Protein AF-A0A498N611-F1 (afdb_monomer_lite)

Sequence (348 aa):
MSFATAATLDCQRLQAKFAKEVLKFATGCMNVRTNGTIHFGVMDSRGDTGYVHGEIIGIPVKEKDVYCDALDYIERSFSSSDSELVRLCIGDPQFVQVVCSNSNEELYIVEVDIKPTFSIVKNKVFSVRLPNFNENANKVQFEKKTAYRRVGSNTEPVVDLSEFHQHISFRDAQREEAEKKYHFTAPELCQNLGKKLIMLITGGKKIMDKEKWHILVTNRFQKKDLLSIDFLLNMNIFCVFDFDPDSNVSGLCHEYNKHHAVNRHFMQNYKIPSGMSIREFESRLRLFDQISWIFCNGRNDFKGNEPPCDEKTWVKTKRTLLKDCVIDLQRYFTQRNLSSDFPPYLTC

Organism: Labeo rohita (NCBI:txid84645)

Foldseek 3Di:
DALQVQLPDDLQSNLLVLQQVQVLVLLQCLLFHQKDKDKHQFDDPPDPPPDHGRDRRFHADPDLVSNVVSLVCLCVWFDVVCSVLSVVQKDRWDWAWDDDPPDPGTGTMTMIMGRNALVSRALDRTWTFRWDQDPVVRDIDTHPTFGWHDDPPDIGTDPDVPVSSVCRVVSSVVSVVVVVVCCVVDPPPPPCVVVVVVCVQCVNDPDGDQVDEDEAEEEFDDPVVLVVCVVVLVHNYQEYAYAYQCCCPRGNVVSSCVRFPEQEEELVLLDDDPPDDPVNSCVVSVGPVHYYYYHQQHHPPDPDDRHGDDPVVSVVPRVVSVVSSVVSVVVSVVVVCVVDPDDDDDDD

pLDDT: mean 85.54, std 14.43, range [27.77, 98.5]

Radius of gyration: 27.53 Å; chains: 1; bounding box: 65×45×80 Å

Secondary structure (DSSP, 8-state):
--HHHHTTS-HHHHHHHHHHHHHHHHHHHHHH-S-EEEEESEE-S-STT-PPTTEE--EE-S-SHHHHHGGGGHHHHS-HHHHHHHHHHBPPPEEEEE--TT----EEEEEEEE---HHHHTT---EE--EEEETTTTEEEEPPPEEEEEETTEEEE-S-HHHHHHTHHHHHHHHHHHHHHHHHHS----S-HHHHHHHHHHTTSSS--TT--EEEEE-PPPHHHHTT-HHHHTS-EEEEEE--TTHHHHSHHHHHTTTS-EEEEEGGGGPPPTT--HHHHHHHHTTTTSEEEEETT--SS--SS-----HHHHHHHTHHHHHHHHHHHHHHHHHHHHHTT-------

Structure (mmCIF, N/CA/C/O backbone):
data_AF-A0A498N611-F1
#
_entry.id   AF-A0A498N611-F1
#
loop_
_atom_site.group_PDB
_atom_site.id
_atom_site.type_symbol
_atom_site.label_atom_id
_atom_site.label_alt_id
_atom_site.label_comp_id
_atom_site.label_asym_id
_atom_site.label_entity_id
_atom_site.label_seq_id
_atom_site.pdbx_PDB_ins_code
_atom_site.Cartn_x
_atom_site.Cartn_y
_atom_site.Cartn_z
_atom_site.occupancy
_atom_site.B_iso_or_equiv
_atom_site.auth_seq_id
_atom_site.auth_comp_id
_atom_site.auth_asym_id
_atom_site.auth_atom_id
_atom_site.pdbx_PDB_model_num
ATOM 1 N N . MET A 1 1 ? -1.522 10.929 27.111 1.00 47.44 1 MET A N 1
ATOM 2 C CA . MET A 1 1 ? -0.516 9.848 27.137 1.00 47.44 1 MET A CA 1
ATOM 3 C C . MET A 1 1 ? -0.242 9.393 25.707 1.00 47.44 1 MET A C 1
ATOM 5 O O . MET A 1 1 ? -1.207 9.138 24.983 1.00 47.44 1 MET A O 1
ATOM 9 N N . SER A 1 2 ? 1.026 9.380 25.283 1.00 61.28 2 SER A N 1
ATOM 10 C CA . SER A 1 2 ? 1.440 8.890 23.959 1.00 61.28 2 SER A CA 1
ATOM 11 C C . SER A 1 2 ? 1.344 7.360 23.903 1.00 61.28 2 SER A C 1
ATOM 13 O O . SER A 1 2 ? 1.292 6.698 24.940 1.00 61.28 2 SER A O 1
ATOM 15 N N . PHE A 1 3 ? 1.292 6.787 22.699 1.00 61.75 3 PHE A N 1
ATOM 16 C CA . PHE A 1 3 ? 1.222 5.331 22.549 1.00 61.75 3 PHE A CA 1
ATOM 17 C C . PHE A 1 3 ? 2.495 4.630 23.042 1.00 61.75 3 PHE A C 1
ATOM 19 O O . PHE A 1 3 ? 2.400 3.599 23.692 1.00 61.75 3 PHE A O 1
ATOM 26 N N . ALA A 1 4 ? 3.666 5.235 22.817 1.00 60.06 4 ALA A N 1
ATOM 27 C CA . ALA A 1 4 ? 4.947 4.713 23.293 1.00 60.06 4 ALA A CA 1
ATOM 28 C C . ALA A 1 4 ? 4.986 4.559 24.824 1.00 60.06 4 ALA A C 1
ATOM 30 O O . ALA A 1 4 ? 5.504 3.570 25.327 1.00 60.06 4 ALA A O 1
ATOM 31 N N . THR A 1 5 ? 4.372 5.487 25.570 1.00 63.16 5 THR A N 1
ATOM 32 C CA . THR A 1 5 ? 4.221 5.347 27.026 1.00 63.16 5 THR A CA 1
ATOM 33 C C . THR A 1 5 ? 3.200 4.274 27.392 1.00 63.16 5 THR A C 1
ATOM 35 O O . THR A 1 5 ? 3.401 3.568 28.364 1.00 63.16 5 THR A O 1
ATOM 38 N N . ALA A 1 6 ? 2.110 4.119 26.635 1.00 59.81 6 ALA A N 1
ATOM 39 C CA . ALA A 1 6 ? 1.112 3.085 26.919 1.00 59.81 6 ALA A CA 1
ATOM 40 C C . ALA A 1 6 ? 1.626 1.661 26.637 1.00 59.81 6 ALA A C 1
ATOM 42 O O . ALA A 1 6 ? 1.256 0.733 27.346 1.00 59.81 6 ALA A O 1
ATOM 43 N N . ALA A 1 7 ? 2.507 1.499 25.646 1.00 60.44 7 ALA A N 1
ATOM 44 C CA . ALA A 1 7 ? 3.139 0.226 25.291 1.00 60.44 7 ALA A CA 1
ATOM 45 C C . ALA A 1 7 ? 4.043 -0.346 26.399 1.00 60.44 7 ALA A C 1
ATOM 47 O O . ALA A 1 7 ? 4.366 -1.530 26.378 1.00 60.44 7 ALA A O 1
ATOM 48 N N . THR A 1 8 ? 4.436 0.469 27.383 1.00 64.38 8 THR A N 1
ATOM 49 C CA . THR A 1 8 ? 5.236 0.030 28.536 1.00 64.38 8 THR A CA 1
ATOM 50 C C . THR A 1 8 ? 4.410 -0.191 29.809 1.00 64.38 8 THR A C 1
ATOM 52 O O . THR A 1 8 ? 4.971 -0.611 30.823 1.00 64.38 8 THR A O 1
ATOM 55 N N . LEU A 1 9 ? 3.096 0.063 29.769 1.00 66.94 9 LEU A N 1
ATOM 56 C CA . LEU A 1 9 ? 2.172 -0.115 30.896 1.00 66.94 9 LEU A CA 1
ATOM 57 C C . LEU A 1 9 ? 1.591 -1.539 30.958 1.00 66.94 9 LEU A C 1
ATOM 59 O O . LEU A 1 9 ? 1.982 -2.431 30.207 1.00 66.94 9 LEU A O 1
ATOM 63 N N . ASP A 1 10 ? 0.663 -1.754 31.894 1.00 79.25 10 ASP A N 1
ATOM 64 C CA . ASP A 1 10 ? -0.099 -2.994 32.018 1.00 79.25 10 ASP A CA 1
ATOM 65 C C . ASP A 1 10 ? -0.984 -3.269 30.787 1.00 79.25 10 ASP A C 1
ATOM 67 O O . ASP A 1 10 ? -1.404 -2.361 30.061 1.00 79.25 10 ASP A O 1
ATOM 71 N N . CYS A 1 11 ? -1.288 -4.553 30.584 1.00 83.38 11 CYS A N 1
ATOM 72 C CA . CYS A 1 11 ? -2.026 -5.061 29.429 1.00 83.38 11 CYS A CA 1
ATOM 73 C C . CYS A 1 11 ? -3.375 -4.345 29.223 1.00 83.38 11 CYS A C 1
ATOM 75 O O . CYS A 1 11 ? -3.710 -3.965 28.102 1.00 83.38 11 CYS A O 1
ATOM 77 N N . GLN A 1 12 ? -4.120 -4.059 30.296 1.00 86.06 12 GLN A N 1
ATOM 78 C CA . GLN A 1 12 ? -5.455 -3.470 30.186 1.00 86.06 12 GLN A CA 1
ATOM 79 C C . GLN A 1 12 ? -5.411 -2.018 29.686 1.00 86.06 12 GLN A C 1
ATOM 81 O O . GLN A 1 12 ? -6.243 -1.616 28.862 1.00 86.06 12 GLN A O 1
ATOM 86 N N . ARG A 1 13 ? -4.432 -1.227 30.146 1.00 88.50 13 ARG A N 1
ATOM 87 C CA . ARG A 1 13 ? -4.206 0.139 29.646 1.00 88.50 13 ARG A CA 1
ATOM 88 C C . ARG A 1 13 ? -3.762 0.146 28.187 1.00 88.50 13 ARG A C 1
ATOM 90 O O . ARG A 1 13 ? -4.272 0.959 27.410 1.00 88.50 13 ARG A O 1
ATOM 97 N N . LEU A 1 14 ? -2.856 -0.759 27.812 1.00 90.12 14 LEU A N 1
ATOM 98 C CA . LEU A 1 14 ? -2.392 -0.901 26.431 1.00 90.12 14 LEU A CA 1
ATOM 99 C C . LEU A 1 14 ? -3.553 -1.247 25.494 1.00 90.12 14 LEU A C 1
ATOM 101 O O . LEU A 1 14 ? -3.772 -0.531 24.516 1.00 90.12 14 LEU A O 1
ATOM 105 N N . GLN A 1 15 ? -4.351 -2.263 25.833 1.00 93.00 15 GLN A N 1
ATOM 106 C CA . GLN A 1 15 ? -5.514 -2.670 25.042 1.00 93.00 15 GLN A CA 1
ATOM 107 C C . GLN A 1 15 ? -6.514 -1.527 24.874 1.00 93.00 15 GLN A C 1
ATOM 109 O O . GLN A 1 15 ? -6.903 -1.202 23.753 1.00 93.00 15 GLN A O 1
ATOM 114 N N . ALA A 1 16 ? -6.898 -0.864 25.971 1.00 93.81 16 ALA A N 1
ATOM 115 C CA . ALA A 1 16 ? -7.852 0.240 25.916 1.00 93.81 16 ALA A CA 1
ATOM 116 C C . ALA A 1 16 ? -7.333 1.405 25.060 1.00 93.81 16 ALA A C 1
ATOM 118 O O . ALA A 1 16 ? -8.089 1.988 24.282 1.00 93.81 16 ALA A O 1
ATOM 119 N N . LYS A 1 17 ? -6.040 1.741 25.171 1.00 93.62 17 LYS A N 1
ATOM 120 C CA . LYS A 1 17 ? -5.424 2.816 24.388 1.00 93.62 17 LYS A CA 1
ATOM 121 C C . LYS A 1 17 ? -5.314 2.453 22.908 1.00 93.62 17 LYS A C 1
ATOM 123 O O . LYS A 1 17 ? -5.647 3.289 22.071 1.00 93.62 17 LYS A O 1
ATOM 128 N N . PHE A 1 18 ? -4.874 1.240 22.587 1.00 95.50 18 PHE A N 1
ATOM 129 C CA . PHE A 1 18 ? -4.778 0.758 21.211 1.00 95.50 18 PHE A CA 1
ATOM 130 C C . PHE A 1 18 ? -6.153 0.733 20.545 1.00 95.50 18 PHE A C 1
ATOM 132 O O . PHE A 1 18 ? -6.349 1.393 19.523 1.00 95.50 18 PHE A O 1
ATOM 139 N N . ALA A 1 19 ? -7.133 0.097 21.191 1.00 97.12 19 ALA A N 1
ATOM 140 C CA . ALA A 1 19 ? -8.509 0.050 20.717 1.00 97.12 19 ALA A CA 1
ATOM 141 C C . ALA A 1 19 ? -9.080 1.458 20.504 1.00 97.12 19 ALA A C 1
ATOM 143 O O . ALA A 1 19 ? -9.659 1.744 19.462 1.00 97.12 19 ALA A O 1
ATOM 144 N N . LYS A 1 20 ? -8.872 2.389 21.441 1.00 97.44 20 LYS A N 1
ATOM 145 C CA . LYS A 1 20 ? -9.337 3.777 21.293 1.00 97.44 20 LYS A CA 1
ATOM 146 C C . LYS A 1 20 ? -8.842 4.438 20.009 1.00 97.44 20 LYS A C 1
ATOM 148 O O . LYS A 1 20 ? -9.640 5.042 19.293 1.00 97.44 20 LYS A O 1
ATOM 153 N N . GLU A 1 21 ? -7.545 4.348 19.726 1.00 97.19 21 GLU A N 1
ATOM 154 C CA . GLU A 1 21 ? -6.959 4.990 18.546 1.00 97.19 21 GLU A CA 1
ATOM 155 C C . GLU A 1 21 ? -7.389 4.286 17.251 1.00 97.19 21 GLU A C 1
ATOM 157 O O . GLU A 1 21 ? -7.828 4.960 16.313 1.00 97.19 21 GLU A O 1
ATOM 162 N N . VAL A 1 22 ? -7.359 2.946 17.223 1.00 98.19 22 VAL A N 1
ATOM 163 C CA . VAL A 1 22 ? -7.792 2.150 16.063 1.00 98.19 22 VAL A CA 1
ATOM 164 C C . VAL A 1 22 ? -9.263 2.402 15.757 1.00 98.19 22 VAL A C 1
ATOM 166 O O . VAL A 1 22 ? -9.594 2.770 14.635 1.00 98.19 22 VAL A O 1
ATOM 169 N N . LEU A 1 23 ? -10.159 2.282 16.740 1.00 98.50 23 LEU A N 1
ATOM 170 C CA . LEU A 1 23 ? -11.601 2.403 16.513 1.00 98.50 23 LEU A CA 1
ATOM 171 C C . LEU A 1 23 ? -12.012 3.827 16.129 1.00 98.50 23 LEU A C 1
ATOM 173 O O . LEU A 1 23 ? -12.892 4.010 15.282 1.00 98.50 23 LEU A O 1
ATOM 177 N N . LYS A 1 24 ? -11.355 4.851 16.688 1.00 98.38 24 LYS A N 1
ATOM 178 C CA . LYS A 1 24 ? -11.560 6.243 16.266 1.00 98.38 24 LYS A CA 1
ATOM 179 C C . LYS A 1 24 ? -11.138 6.433 14.811 1.00 98.38 24 LYS A C 1
ATOM 181 O O . LYS A 1 24 ? -11.914 6.965 14.014 1.00 98.38 24 LYS A O 1
ATOM 186 N N . PHE A 1 25 ? -9.931 5.990 14.455 1.00 98.31 25 PHE A N 1
ATOM 187 C CA . PHE A 1 25 ? -9.406 6.083 13.094 1.00 98.31 25 PHE A CA 1
ATOM 188 C C . PHE A 1 25 ? -10.261 5.301 12.089 1.00 98.31 25 PHE A C 1
ATOM 190 O O . PHE A 1 25 ? -10.637 5.854 11.051 1.00 98.31 25 PHE A O 1
ATOM 197 N N . ALA A 1 26 ? -10.634 4.069 12.435 1.00 98.25 26 ALA A N 1
ATOM 198 C CA . ALA A 1 26 ? -11.489 3.197 11.646 1.00 98.25 26 ALA A CA 1
ATOM 199 C C . ALA A 1 26 ? -12.843 3.848 11.375 1.00 98.25 26 ALA A C 1
ATOM 201 O O . ALA A 1 26 ? -13.254 3.938 10.222 1.00 98.25 26 ALA A O 1
ATOM 202 N N . THR A 1 27 ? -13.502 4.384 12.409 1.00 98.31 27 THR A N 1
ATOM 203 C CA . THR A 1 27 ? -14.795 5.079 12.270 1.00 98.31 27 THR A CA 1
ATOM 204 C C . THR A 1 27 ? -14.688 6.256 11.306 1.00 98.31 27 THR A C 1
ATOM 206 O O . THR A 1 27 ? -15.523 6.414 10.418 1.00 98.31 27 THR A O 1
ATOM 209 N N . GLY A 1 28 ? -13.619 7.049 11.427 1.00 97.69 28 GLY A N 1
ATOM 210 C CA . GLY A 1 28 ? -13.335 8.126 10.486 1.00 97.69 28 GLY A CA 1
ATOM 211 C C . GLY A 1 28 ? -13.174 7.629 9.049 1.00 97.69 28 GLY A C 1
ATOM 212 O O . GLY A 1 28 ? -13.712 8.245 8.133 1.00 97.69 28 GLY A O 1
ATOM 213 N N . CYS A 1 29 ? -12.444 6.532 8.836 1.00 97.62 29 CYS A N 1
ATOM 214 C CA . CYS A 1 29 ? -12.218 5.972 7.504 1.00 97.62 29 CYS A CA 1
ATOM 215 C C . CYS A 1 29 ? -13.491 5.355 6.910 1.00 97.62 29 CYS A C 1
ATOM 217 O O . CYS A 1 29 ? -13.843 5.692 5.784 1.00 97.62 29 CYS A O 1
ATOM 219 N N . MET A 1 30 ? -14.230 4.540 7.667 1.00 97.56 30 MET A N 1
ATOM 220 C CA . MET A 1 30 ? -15.494 3.933 7.227 1.00 97.56 30 MET A CA 1
ATOM 221 C C . MET A 1 30 ? -16.523 4.981 6.795 1.00 97.56 30 MET A C 1
ATOM 223 O O . MET A 1 30 ? -17.247 4.779 5.822 1.00 97.56 30 MET A O 1
ATOM 227 N N . ASN A 1 31 ? -16.544 6.143 7.448 1.00 97.25 31 ASN A N 1
ATOM 228 C CA . ASN A 1 31 ? -17.512 7.189 7.136 1.00 97.25 31 ASN A CA 1
ATOM 229 C C . ASN A 1 31 ? -17.174 8.034 5.893 1.00 97.25 31 ASN A C 1
ATOM 231 O O . ASN A 1 31 ? -18.099 8.598 5.308 1.00 97.25 31 ASN A O 1
ATOM 235 N N . VAL A 1 32 ? -15.899 8.160 5.480 1.00 94.25 32 VAL A N 1
ATOM 236 C CA . VAL A 1 32 ? -15.527 9.064 4.359 1.00 94.25 32 VAL A CA 1
ATOM 237 C C . VAL A 1 32 ? -14.408 8.597 3.417 1.00 94.25 32 VAL A C 1
ATOM 239 O O . VAL A 1 32 ? -14.219 9.221 2.379 1.00 94.25 32 VAL A O 1
ATOM 242 N N . ARG A 1 33 ? -13.627 7.562 3.745 1.00 92.25 33 ARG A N 1
ATOM 243 C CA . ARG A 1 33 ? -12.489 7.097 2.928 1.00 92.25 33 ARG A CA 1
ATOM 244 C C . ARG A 1 33 ? -12.751 5.745 2.268 1.00 92.25 33 ARG A C 1
ATOM 246 O O . ARG A 1 33 ? -13.635 5.004 2.686 1.00 92.25 33 ARG A O 1
ATOM 253 N N . THR A 1 34 ? -11.951 5.423 1.256 1.00 89.19 34 THR A N 1
ATOM 254 C CA . THR A 1 34 ? -11.905 4.112 0.580 1.00 89.19 34 THR A CA 1
ATOM 255 C C . THR A 1 34 ? -10.911 3.150 1.232 1.00 89.19 34 THR A C 1
ATOM 257 O O . THR A 1 34 ? -11.068 1.942 1.128 1.00 89.19 34 THR A O 1
ATOM 260 N N . ASN A 1 35 ? -9.897 3.676 1.926 1.00 92.62 35 ASN A N 1
ATOM 261 C CA . ASN A 1 35 ? -8.943 2.927 2.740 1.00 92.62 35 ASN A CA 1
ATOM 262 C C . ASN A 1 35 ? -8.260 3.841 3.776 1.00 92.62 35 ASN A C 1
ATOM 264 O O . ASN A 1 35 ? -8.417 5.071 3.769 1.00 92.62 35 ASN A O 1
ATOM 268 N 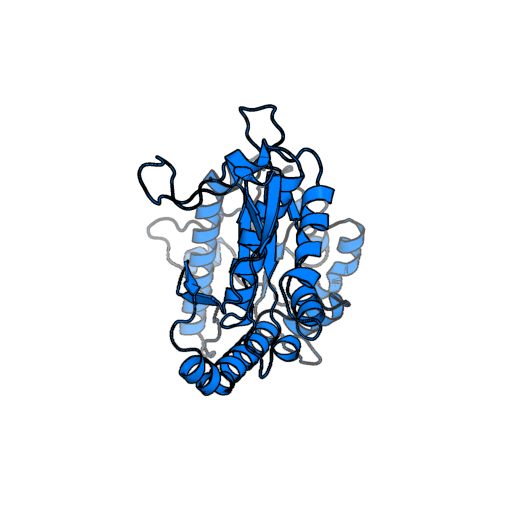N . GLY A 1 36 ? -7.485 3.237 4.668 1.00 94.62 36 GLY A N 1
ATOM 269 C CA . GLY A 1 36 ? -6.519 3.943 5.497 1.00 94.62 36 GLY A CA 1
ATOM 270 C C . GLY A 1 36 ? -5.692 2.977 6.327 1.00 94.62 36 GLY A C 1
ATOM 271 O O . GLY A 1 36 ? -6.191 1.928 6.705 1.00 94.62 36 GLY A O 1
ATOM 272 N N . THR A 1 37 ? -4.465 3.362 6.656 1.00 96.06 37 THR A N 1
ATOM 273 C CA . THR A 1 37 ? -3.586 2.585 7.537 1.00 96.06 37 THR A CA 1
ATOM 274 C C . THR A 1 37 ? -3.163 3.473 8.697 1.00 96.06 37 THR A C 1
ATOM 276 O O . THR A 1 37 ? -2.737 4.615 8.489 1.00 96.06 37 THR A O 1
ATOM 279 N N . ILE A 1 38 ? -3.322 2.976 9.921 1.00 95.44 38 ILE A N 1
ATOM 280 C CA . ILE A 1 38 ? -2.786 3.617 11.124 1.00 95.44 38 ILE A CA 1
ATOM 281 C C . ILE A 1 38 ? -1.499 2.902 11.529 1.00 95.44 38 ILE A C 1
ATOM 283 O O . ILE A 1 38 ? -1.466 1.677 11.591 1.00 95.44 38 ILE A O 1
ATOM 287 N N . HIS A 1 39 ? -0.454 3.685 11.795 1.00 94.56 39 HIS A N 1
ATOM 288 C CA . HIS A 1 39 ? 0.859 3.192 12.197 1.00 94.56 39 HIS A CA 1
ATOM 289 C C . HIS A 1 39 ? 1.135 3.632 13.635 1.00 94.56 39 HIS A C 1
ATOM 291 O O . HIS A 1 39 ? 1.003 4.813 13.968 1.00 94.56 39 HIS A O 1
ATOM 297 N N . PHE A 1 40 ? 1.543 2.693 14.479 1.00 93.88 40 PHE A N 1
ATOM 298 C CA . PHE A 1 40 ? 2.044 2.946 15.824 1.00 93.88 40 PHE A CA 1
ATOM 299 C C . PHE A 1 40 ? 3.560 2.744 15.839 1.00 93.88 40 PHE A C 1
ATOM 301 O O . PHE A 1 40 ? 4.056 1.798 15.238 1.00 93.88 40 PHE A O 1
ATOM 308 N N . GLY A 1 41 ? 4.297 3.621 16.526 1.00 90.25 41 GLY A N 1
ATOM 309 C CA . GLY A 1 41 ? 5.767 3.648 16.453 1.00 90.25 41 GLY A CA 1
ATOM 310 C C . GLY A 1 41 ? 6.320 4.546 15.341 1.00 90.25 41 GLY A C 1
ATOM 311 O O . GLY A 1 41 ? 7.500 4.457 15.010 1.00 90.25 41 GLY A O 1
ATOM 312 N N . VAL A 1 42 ? 5.482 5.431 14.793 1.00 88.94 42 VAL A N 1
ATOM 313 C CA . VAL A 1 42 ? 5.874 6.505 13.873 1.00 88.94 42 VAL A CA 1
ATOM 314 C C . VAL A 1 42 ? 5.509 7.844 14.510 1.00 88.94 42 VAL A C 1
ATOM 316 O O . VAL A 1 42 ? 4.377 8.022 14.966 1.00 88.94 42 VAL A O 1
ATOM 319 N N . MET A 1 43 ? 6.465 8.768 14.566 1.00 82.44 43 MET A N 1
ATOM 320 C CA . MET A 1 43 ? 6.269 10.122 15.077 1.00 82.44 43 MET A CA 1
ATOM 321 C C . MET A 1 43 ? 6.110 11.126 13.935 1.00 82.44 43 MET A C 1
ATOM 323 O O . MET A 1 43 ? 6.551 10.919 12.807 1.00 82.44 43 MET A O 1
ATOM 327 N N . ASP A 1 44 ? 5.415 12.218 14.231 1.00 74.94 44 ASP A N 1
ATOM 328 C CA . ASP A 1 44 ? 5.199 13.339 13.322 1.00 74.94 44 ASP A CA 1
ATOM 329 C C . ASP A 1 44 ? 5.807 14.597 13.960 1.00 74.94 44 ASP A C 1
ATOM 331 O O . ASP A 1 44 ? 5.864 14.697 15.188 1.00 74.94 44 ASP A O 1
ATOM 335 N N . SER A 1 45 ? 6.198 15.583 13.155 1.00 73.06 45 SER A N 1
ATOM 336 C CA . SER A 1 45 ? 6.815 16.844 13.584 1.00 73.06 45 SER A CA 1
ATOM 337 C C . SER A 1 45 ? 5.830 17.808 14.258 1.00 73.06 45 SER A C 1
ATOM 339 O O . SER A 1 45 ? 5.932 19.027 14.120 1.00 73.06 45 SER A O 1
ATOM 341 N N . ARG A 1 46 ? 4.800 17.285 14.930 1.00 62.81 46 ARG A N 1
ATOM 342 C CA . ARG A 1 46 ? 3.774 18.092 15.591 1.00 62.81 46 ARG A CA 1
ATOM 343 C C . ARG A 1 46 ? 4.195 18.400 17.027 1.00 62.81 46 ARG A C 1
ATOM 345 O O . ARG A 1 46 ? 4.301 17.493 17.852 1.00 62.81 46 ARG A O 1
ATOM 352 N N . GLY A 1 47 ? 4.336 19.693 17.320 1.00 61.22 47 GLY A N 1
ATOM 353 C CA . GLY A 1 47 ? 4.697 20.231 18.639 1.00 61.22 47 GLY A CA 1
ATOM 354 C C . GLY A 1 47 ? 6.207 20.262 18.909 1.00 61.22 47 GLY A C 1
ATOM 355 O O . GLY A 1 47 ? 7.001 19.953 18.027 1.00 61.22 47 GLY A O 1
ATOM 356 N N . ASP A 1 48 ? 6.594 20.595 20.145 1.00 52.53 48 ASP A N 1
ATOM 357 C CA . ASP A 1 48 ? 7.991 20.639 20.635 1.00 52.53 48 ASP A CA 1
ATOM 358 C C . ASP A 1 48 ? 8.567 19.237 20.932 1.00 52.53 48 ASP A C 1
ATOM 360 O O . ASP A 1 48 ? 9.235 19.006 21.937 1.00 52.53 48 ASP A O 1
ATOM 364 N N . THR A 1 49 ? 8.263 18.248 20.091 1.00 60.97 49 THR A N 1
ATOM 365 C CA . THR A 1 49 ? 8.685 16.854 20.319 1.00 60.97 49 THR A CA 1
ATOM 366 C C . THR A 1 49 ? 10.070 16.544 19.753 1.00 60.97 49 THR A C 1
ATOM 368 O O . THR A 1 49 ? 10.649 15.522 20.106 1.00 60.97 49 THR A O 1
ATOM 371 N N . GLY A 1 50 ? 10.615 17.421 18.902 1.00 70.44 50 GLY A N 1
ATOM 372 C CA . GLY A 1 50 ? 11.938 17.261 18.290 1.00 70.44 50 GLY A CA 1
ATOM 373 C C . GLY A 1 50 ? 12.015 16.229 17.157 1.00 70.44 50 GLY A C 1
ATOM 374 O O . GLY A 1 50 ? 13.090 16.063 16.590 1.00 70.44 50 GLY A O 1
ATOM 375 N N . TYR A 1 51 ? 10.905 15.569 16.806 1.00 76.88 51 TYR A N 1
ATOM 376 C CA . TYR A 1 51 ? 10.853 14.560 15.743 1.00 76.88 51 TYR A CA 1
ATOM 377 C C . TYR A 1 51 ? 10.599 15.157 14.353 1.00 76.88 51 TYR A C 1
ATOM 379 O O . TYR A 1 51 ? 9.965 16.206 14.204 1.00 76.88 51 TYR A O 1
ATOM 387 N N . VAL A 1 52 ? 11.048 14.451 13.315 1.00 79.69 52 VAL A N 1
ATOM 388 C CA . VAL A 1 52 ? 10.751 14.765 11.909 1.00 79.69 52 VAL A CA 1
ATOM 389 C C . VAL A 1 52 ? 9.442 14.084 11.479 1.00 79.69 52 VAL A C 1
ATOM 391 O O . VAL A 1 52 ? 9.060 13.040 12.004 1.00 79.69 52 VAL A O 1
ATOM 394 N N . HIS A 1 53 ? 8.721 14.674 10.518 1.00 81.31 53 HIS A N 1
ATOM 395 C CA . HIS A 1 53 ? 7.500 14.084 9.960 1.00 81.31 53 HIS A CA 1
ATOM 396 C C . HIS A 1 53 ? 7.753 12.658 9.446 1.00 81.31 53 HIS A C 1
ATOM 398 O O . HIS A 1 53 ? 8.535 12.471 8.513 1.00 81.31 53 HIS A O 1
ATOM 404 N N . GLY A 1 54 ? 7.060 11.671 10.021 1.00 80.75 54 GLY A N 1
ATOM 405 C CA . GLY A 1 54 ? 7.165 10.269 9.616 1.00 80.75 54 GLY A CA 1
ATOM 406 C C . GLY A 1 54 ? 8.392 9.546 10.175 1.00 80.75 54 GLY A C 1
ATOM 407 O O . GLY A 1 54 ? 8.795 8.525 9.623 1.00 80.75 54 GLY A O 1
ATOM 408 N N . GLU A 1 55 ? 9.006 10.064 11.239 1.00 85.56 55 GLU A N 1
ATOM 409 C CA . GLU A 1 55 ? 10.165 9.438 11.866 1.00 85.56 55 GLU A CA 1
ATOM 410 C C . GLU A 1 55 ? 9.796 8.095 12.512 1.00 85.56 55 GLU A C 1
ATOM 412 O O . GLU A 1 55 ? 8.903 8.004 13.359 1.00 85.56 55 GLU A O 1
ATOM 417 N N . ILE A 1 56 ? 10.493 7.036 12.098 1.00 88.62 56 ILE A N 1
ATOM 418 C CA . ILE A 1 56 ? 10.308 5.685 12.627 1.00 88.62 56 ILE A CA 1
ATOM 419 C C . ILE A 1 56 ? 11.075 5.573 13.939 1.00 88.62 56 ILE A C 1
ATOM 421 O O . ILE A 1 56 ? 12.304 5.571 13.947 1.00 88.62 56 ILE A O 1
ATOM 425 N N . ILE A 1 57 ? 10.336 5.431 15.035 1.00 87.06 57 ILE A N 1
ATOM 426 C CA . ILE A 1 57 ? 10.905 5.187 16.365 1.00 87.06 57 ILE A CA 1
ATOM 427 C C . ILE A 1 57 ? 10.748 3.722 16.787 1.00 87.06 57 ILE A C 1
ATOM 429 O O . ILE A 1 57 ? 11.598 3.186 17.489 1.00 87.06 57 ILE A O 1
ATOM 433 N N . GLY A 1 58 ? 9.679 3.062 16.333 1.00 88.38 58 GLY A N 1
ATOM 434 C CA . GLY A 1 58 ? 9.257 1.760 16.833 1.00 88.38 58 GLY A CA 1
ATOM 435 C C . GLY A 1 58 ? 8.708 1.804 18.264 1.00 88.38 58 GLY A C 1
ATOM 436 O O . GLY A 1 58 ? 8.772 2.812 18.969 1.00 88.38 58 GLY A O 1
ATOM 437 N N . ILE A 1 59 ? 8.115 0.694 18.684 1.00 89.88 59 ILE A N 1
ATOM 438 C CA . ILE A 1 59 ? 7.657 0.452 20.053 1.00 89.88 59 ILE A CA 1
ATOM 439 C C . ILE A 1 59 ? 8.047 -0.961 20.497 1.00 89.88 59 ILE A C 1
ATOM 441 O O . ILE A 1 59 ? 8.111 -1.865 19.658 1.00 89.88 59 ILE A O 1
ATOM 445 N N . PRO A 1 60 ? 8.275 -1.184 21.800 1.00 89.00 60 PRO A N 1
ATOM 446 C CA . PRO A 1 60 ? 8.459 -2.530 22.318 1.00 89.00 60 PRO A CA 1
ATOM 447 C C . PRO A 1 60 ? 7.138 -3.304 22.232 1.00 89.00 60 PRO A C 1
ATOM 449 O O . PRO A 1 60 ? 6.087 -2.800 22.631 1.00 89.00 60 PRO A O 1
ATOM 452 N N . VAL A 1 61 ? 7.197 -4.541 21.739 1.00 88.94 61 VAL A N 1
ATOM 453 C CA . VAL A 1 61 ? 6.050 -5.457 21.663 1.00 88.94 61 VAL A CA 1
ATOM 454 C C . VAL A 1 61 ? 6.421 -6.737 22.398 1.00 88.94 61 VAL A C 1
ATOM 456 O O . VAL A 1 61 ? 7.197 -7.539 21.892 1.00 88.94 61 VAL A O 1
ATOM 459 N N . LYS A 1 62 ? 5.887 -6.915 23.612 1.00 86.56 62 LYS A N 1
ATOM 460 C CA . LYS A 1 62 ? 6.133 -8.120 24.424 1.00 86.56 62 LYS A CA 1
ATOM 461 C C . LYS A 1 62 ? 5.292 -9.302 23.950 1.00 86.56 62 LYS A C 1
ATOM 463 O O . LYS A 1 62 ? 5.807 -10.394 23.754 1.00 86.56 62 LYS A O 1
ATOM 468 N N . GLU A 1 63 ? 4.000 -9.055 23.756 1.00 88.62 63 GLU A N 1
ATOM 469 C CA . GLU A 1 63 ? 3.001 -10.060 23.398 1.00 88.62 63 GLU A CA 1
ATOM 470 C C . GLU A 1 63 ? 2.123 -9.492 22.280 1.00 88.62 63 GLU A C 1
ATOM 472 O O . GLU A 1 63 ? 1.475 -8.458 22.450 1.00 88.62 63 GLU A O 1
ATOM 477 N N . LYS A 1 64 ? 2.136 -10.144 21.113 1.00 89.00 64 LYS A N 1
ATOM 478 C CA . LYS A 1 64 ? 1.381 -9.694 19.931 1.00 89.00 64 LYS A CA 1
ATOM 479 C C . LYS A 1 64 ? -0.127 -9.872 20.117 1.00 89.00 64 LYS A C 1
ATOM 481 O O . LYS A 1 64 ? -0.889 -9.005 19.694 1.00 89.00 64 LYS A O 1
ATOM 486 N N . ASP A 1 65 ? -0.531 -10.929 20.818 1.00 89.25 65 ASP A N 1
ATOM 487 C CA . ASP A 1 65 ? -1.937 -11.288 21.045 1.00 89.25 65 ASP A CA 1
ATOM 488 C C . ASP A 1 65 ? -2.708 -10.182 21.774 1.00 89.25 65 ASP A C 1
ATOM 490 O O . ASP A 1 65 ? -3.856 -9.913 21.444 1.00 89.25 65 ASP A O 1
ATOM 494 N N . VAL A 1 66 ? -2.041 -9.415 22.645 1.00 91.12 66 VAL A N 1
ATOM 495 C CA . VAL A 1 66 ? -2.633 -8.259 23.339 1.00 91.12 66 VAL A CA 1
ATOM 496 C C . VAL A 1 66 ? -3.248 -7.246 22.364 1.00 91.12 66 VAL A C 1
ATOM 498 O O . VAL A 1 66 ? -4.284 -6.652 22.664 1.00 91.12 66 VAL A O 1
ATOM 501 N N . TYR A 1 67 ? -2.634 -7.037 21.197 1.00 92.81 67 TYR A N 1
ATOM 502 C CA . TYR A 1 67 ? -3.126 -6.103 20.180 1.00 92.81 67 TYR A CA 1
ATOM 503 C C . TYR A 1 67 ? -4.303 -6.686 19.392 1.00 92.81 67 TYR A C 1
ATOM 505 O O . TYR A 1 67 ? -5.203 -5.937 19.012 1.00 92.81 67 TYR A O 1
ATOM 513 N N . CYS A 1 68 ? -4.309 -8.001 19.168 1.00 90.38 68 CYS A N 1
ATOM 514 C CA . CYS A 1 68 ? -5.428 -8.711 18.552 1.00 90.38 68 CYS A CA 1
ATOM 515 C C . CYS A 1 68 ? -6.648 -8.694 19.484 1.00 90.38 68 CYS A C 1
ATOM 517 O O . CYS A 1 68 ? -7.717 -8.242 19.079 1.00 90.38 68 CYS A O 1
ATOM 519 N N . ASP A 1 69 ? -6.460 -9.055 20.754 1.00 90.56 69 ASP A N 1
ATOM 520 C CA . ASP A 1 69 ? -7.496 -9.058 21.795 1.00 90.56 69 ASP A CA 1
ATOM 521 C C . ASP A 1 69 ? -8.067 -7.656 22.046 1.00 90.56 69 ASP A C 1
ATOM 523 O O . ASP A 1 69 ? -9.242 -7.477 22.366 1.00 90.56 69 ASP A O 1
ATOM 527 N N . ALA A 1 70 ? -7.255 -6.610 21.865 1.00 94.50 70 ALA A N 1
ATOM 528 C CA . ALA A 1 70 ? -7.733 -5.235 21.948 1.00 94.50 70 ALA A CA 1
ATOM 529 C C . ALA A 1 70 ? -8.817 -4.916 20.899 1.00 94.50 70 ALA A C 1
ATOM 531 O O . ALA A 1 70 ? -9.610 -3.994 21.104 1.00 94.50 70 ALA A O 1
ATOM 532 N N . LEU A 1 71 ? -8.893 -5.651 19.786 1.00 93.94 71 LEU A N 1
ATOM 533 C CA . LEU A 1 71 ? -9.956 -5.464 18.797 1.00 93.94 71 LEU A CA 1
ATOM 534 C C . LEU A 1 71 ? -11.303 -6.043 19.251 1.00 93.94 71 LEU A C 1
ATOM 536 O O . LEU A 1 71 ? -12.327 -5.618 18.727 1.00 93.94 71 LEU A O 1
ATOM 540 N N . ASP A 1 72 ? -11.357 -6.861 20.303 1.00 94.44 72 ASP A N 1
ATOM 541 C CA . ASP A 1 72 ? -12.624 -7.341 20.888 1.00 94.44 72 ASP A CA 1
ATOM 542 C C . ASP A 1 72 ? -13.405 -6.234 21.627 1.00 94.44 72 ASP A C 1
ATOM 544 O O . ASP A 1 72 ? -14.526 -6.407 22.118 1.00 94.44 72 ASP A O 1
ATOM 548 N N . TYR A 1 73 ? -12.838 -5.025 21.694 1.00 96.50 73 TYR A N 1
ATOM 549 C CA . TYR A 1 73 ? -13.604 -3.834 22.040 1.00 96.50 73 TYR A CA 1
ATOM 550 C C . TYR A 1 73 ? -14.628 -3.450 20.963 1.00 96.50 73 TYR A C 1
ATOM 552 O O . TYR A 1 73 ? -15.563 -2.720 21.300 1.00 96.50 73 TYR A O 1
ATOM 560 N N . ILE A 1 74 ? -14.519 -3.932 19.717 1.00 95.94 74 ILE A N 1
ATOM 561 C CA . ILE A 1 74 ? -15.466 -3.636 18.624 1.00 95.94 74 ILE A CA 1
ATOM 562 C C . ILE A 1 74 ? -16.906 -3.950 19.053 1.00 95.94 74 ILE A C 1
ATOM 564 O O . ILE A 1 74 ? -17.792 -3.097 18.949 1.00 95.94 74 ILE A O 1
ATOM 568 N N . GLU A 1 75 ? -17.133 -5.123 19.631 1.00 94.81 75 GLU A N 1
ATOM 569 C CA . GLU A 1 75 ? -18.450 -5.632 20.018 1.00 94.81 75 GLU A CA 1
ATOM 570 C C . GLU A 1 75 ? -19.093 -4.775 21.123 1.00 94.81 75 GLU A C 1
ATOM 572 O O . GLU A 1 75 ? -20.315 -4.657 21.214 1.00 94.81 75 GLU A O 1
ATOM 577 N N . ARG A 1 76 ? -18.278 -4.111 21.951 1.00 95.75 76 ARG A N 1
ATOM 578 C CA . ARG A 1 76 ? -18.743 -3.215 23.027 1.00 95.75 76 ARG A CA 1
ATOM 579 C C . ARG A 1 76 ? -18.849 -1.760 22.564 1.00 95.75 76 ARG A C 1
ATOM 581 O O . ARG A 1 76 ? -19.681 -0.994 23.069 1.00 95.75 76 ARG A O 1
ATOM 588 N N . SER A 1 77 ? -18.018 -1.371 21.604 1.00 97.56 77 SER A N 1
ATOM 589 C CA . SER A 1 77 ? -17.898 -0.008 21.092 1.00 97.56 77 SER A CA 1
ATOM 590 C C . SER A 1 77 ? -18.940 0.348 20.034 1.00 97.56 77 SER A C 1
ATOM 592 O O . SER A 1 77 ? -19.279 1.528 19.914 1.00 97.56 77 SER A O 1
ATOM 594 N N . PHE A 1 78 ? -19.492 -0.635 19.323 1.00 96.62 78 PHE A N 1
ATOM 595 C CA . PHE A 1 78 ? -20.495 -0.433 18.274 1.00 96.62 78 PHE A CA 1
ATOM 596 C C . PHE A 1 78 ? -21.861 -1.023 18.647 1.00 96.62 78 PHE A C 1
ATOM 598 O O . PHE A 1 78 ? -22.035 -1.632 19.702 1.00 96.62 78 PHE A O 1
ATOM 605 N N . SER A 1 79 ? -22.875 -0.748 17.821 1.00 93.31 79 SER A N 1
ATOM 606 C CA . SER A 1 79 ? -24.152 -1.463 17.911 1.00 93.31 79 SER A CA 1
ATOM 607 C C . SER A 1 79 ? -23.969 -2.896 17.402 1.00 93.31 79 SER A C 1
ATOM 609 O O . SER A 1 79 ? -23.079 -3.132 16.587 1.00 93.31 79 SER A O 1
ATOM 611 N N . SER A 1 80 ? -24.818 -3.835 17.824 1.00 87.56 80 SER A N 1
ATOM 612 C CA . SER A 1 80 ? -24.734 -5.231 17.365 1.00 87.56 80 SER A CA 1
ATOM 613 C C . SER A 1 80 ? -24.848 -5.370 15.843 1.00 87.56 80 SER A C 1
ATOM 615 O O . SER A 1 80 ? -24.192 -6.218 15.256 1.00 87.56 80 SER A O 1
ATOM 617 N N . SER A 1 81 ? -25.632 -4.509 15.185 1.00 88.12 81 SER A N 1
ATOM 618 C CA . SER A 1 81 ? -25.766 -4.501 13.722 1.00 88.12 81 SER A CA 1
ATOM 619 C C . SER A 1 81 ? -24.562 -3.905 12.991 1.00 88.12 81 SER A C 1
ATOM 621 O O . SER A 1 81 ? -24.406 -4.124 11.792 1.00 88.12 81 SER A O 1
ATOM 623 N N . ASP A 1 82 ? -23.751 -3.096 13.674 1.00 93.19 82 ASP A N 1
ATOM 624 C CA . ASP A 1 82 ? -22.583 -2.454 13.072 1.00 93.19 82 ASP A CA 1
ATOM 625 C C . ASP A 1 82 ? -21.294 -3.218 13.381 1.00 93.19 82 ASP A C 1
ATOM 627 O O . ASP A 1 82 ? -20.396 -3.212 12.547 1.00 93.19 82 ASP A O 1
ATOM 631 N N . SER A 1 83 ? -21.185 -3.886 14.536 1.00 93.81 83 SER A N 1
ATOM 632 C CA . SER A 1 83 ? -19.948 -4.542 14.983 1.00 93.81 83 SER A CA 1
ATOM 633 C C . SER A 1 83 ? -19.413 -5.562 13.978 1.00 93.81 83 SER A C 1
ATOM 635 O O . SER A 1 83 ? -18.217 -5.554 13.703 1.00 93.81 83 SER A O 1
ATOM 637 N N . GLU A 1 84 ? -20.282 -6.371 13.367 1.00 93.75 84 GLU A N 1
ATOM 638 C CA . GLU A 1 84 ? -19.884 -7.347 12.340 1.00 93.75 84 GLU A CA 1
ATOM 639 C C . GLU A 1 84 ? -19.277 -6.661 11.108 1.00 93.75 84 GLU A C 1
ATOM 641 O O . GLU A 1 84 ? -18.209 -7.041 10.630 1.00 93.75 84 GLU A O 1
ATOM 646 N N . LEU A 1 85 ? -19.910 -5.587 10.628 1.00 94.50 85 LEU A N 1
ATOM 647 C CA . LEU A 1 85 ? -19.429 -4.818 9.477 1.00 94.50 85 LEU A CA 1
ATOM 648 C C . LEU A 1 85 ? -18.116 -4.100 9.791 1.00 94.50 85 LEU A C 1
ATOM 650 O O . LEU A 1 85 ? -17.229 -4.023 8.943 1.00 94.50 85 LEU A O 1
ATOM 654 N N . VAL A 1 86 ? -17.979 -3.590 11.015 1.00 96.00 86 VAL A N 1
ATOM 655 C CA . VAL A 1 86 ? -16.746 -2.954 11.484 1.00 96.00 86 VAL A CA 1
ATOM 656 C C . VAL A 1 86 ? -15.612 -3.974 11.553 1.00 96.00 86 VAL A C 1
ATOM 658 O O . VAL A 1 86 ? -14.513 -3.664 11.100 1.00 96.00 86 VAL A O 1
ATOM 661 N N . ARG A 1 87 ? -15.869 -5.196 12.042 1.00 94.12 87 ARG A N 1
ATOM 662 C CA . ARG A 1 87 ? -14.874 -6.280 12.081 1.00 94.12 87 ARG A CA 1
ATOM 663 C C . ARG A 1 87 ? -14.375 -6.634 10.679 1.00 94.12 87 ARG A C 1
ATOM 665 O O . ARG A 1 87 ? -13.179 -6.792 10.496 1.00 94.12 87 ARG A O 1
ATOM 672 N N . LEU A 1 88 ? -15.260 -6.663 9.678 1.00 93.88 88 LEU A N 1
ATOM 673 C CA . LEU A 1 88 ? -14.869 -6.876 8.276 1.00 93.88 88 LEU A CA 1
ATOM 674 C C . LEU A 1 88 ? -14.020 -5.729 7.699 1.00 93.88 88 LEU A C 1
ATOM 676 O O . LEU A 1 88 ? -13.263 -5.941 6.754 1.00 93.88 88 LEU A O 1
ATOM 680 N N . CYS A 1 89 ? -14.156 -4.513 8.236 1.00 95.62 89 CYS A N 1
ATOM 681 C CA . CYS A 1 89 ? -13.398 -3.350 7.778 1.00 95.62 89 CYS A CA 1
ATOM 682 C C . CYS A 1 89 ? -12.005 -3.239 8.411 1.00 95.62 89 CYS A C 1
ATOM 684 O O . CYS A 1 89 ? -11.153 -2.575 7.825 1.00 95.62 89 CYS A O 1
ATOM 686 N N . ILE A 1 90 ? -11.779 -3.787 9.607 1.00 96.31 90 ILE A N 1
ATOM 687 C CA . ILE A 1 90 ? -10.525 -3.632 10.359 1.00 96.31 90 ILE A CA 1
ATOM 688 C C . ILE A 1 90 ? -9.681 -4.893 10.164 1.00 96.31 90 ILE A C 1
ATOM 690 O O . ILE A 1 90 ? -10.092 -5.977 10.559 1.00 96.31 90 ILE A O 1
ATOM 694 N N . GLY A 1 91 ? -8.509 -4.749 9.549 1.00 92.12 91 GLY A N 1
ATOM 695 C CA . GLY A 1 91 ? -7.556 -5.844 9.388 1.00 92.12 91 GLY A CA 1
ATOM 696 C C . GLY A 1 91 ? -6.811 -6.176 10.680 1.00 92.12 91 GLY A C 1
ATOM 697 O O . GLY A 1 91 ? -6.731 -5.355 11.596 1.00 92.12 91 GLY A O 1
ATOM 698 N N . ASP A 1 92 ? -6.222 -7.368 10.724 1.00 92.94 92 ASP A N 1
ATOM 699 C CA . ASP A 1 92 ? -5.415 -7.802 11.863 1.00 92.94 92 ASP A CA 1
ATOM 700 C C . ASP A 1 92 ? -4.160 -6.927 12.025 1.00 92.94 92 ASP A C 1
ATOM 702 O O . ASP A 1 92 ? -3.531 -6.578 11.014 1.00 92.94 92 ASP A O 1
ATOM 706 N N . PRO A 1 93 ? -3.742 -6.609 13.267 1.00 95.19 93 PRO A N 1
ATOM 707 C CA . PRO A 1 93 ? -2.513 -5.869 13.512 1.00 95.19 93 PRO A CA 1
ATOM 708 C C . PRO A 1 93 ? -1.298 -6.576 12.902 1.00 95.19 93 PRO A C 1
ATOM 710 O O . PRO A 1 93 ? -1.030 -7.744 13.183 1.00 95.19 93 PRO A O 1
ATOM 713 N N . GLN A 1 94 ? -0.545 -5.856 12.075 1.00 95.44 94 GLN A N 1
ATOM 714 C CA . GLN A 1 94 ? 0.712 -6.318 11.493 1.00 95.44 94 GLN A CA 1
ATOM 715 C C . GLN A 1 94 ? 1.891 -5.728 12.260 1.00 95.44 94 GLN A C 1
ATOM 717 O O . GLN A 1 94 ? 1.844 -4.586 12.710 1.00 95.44 94 GLN A O 1
ATOM 722 N N . PHE A 1 95 ? 2.960 -6.508 12.404 1.00 93.50 95 PHE A N 1
ATOM 723 C CA . PHE A 1 95 ? 4.128 -6.141 13.203 1.00 93.50 95 PHE A CA 1
ATOM 724 C C . PHE A 1 95 ? 5.363 -6.098 12.311 1.00 93.50 95 PHE A C 1
ATOM 726 O O . PHE A 1 95 ? 5.905 -7.140 11.941 1.00 93.50 95 PHE A O 1
ATOM 733 N N . VAL A 1 96 ? 5.814 -4.893 11.980 1.00 92.06 96 VAL A N 1
ATOM 734 C CA . VAL A 1 96 ? 6.981 -4.663 11.125 1.00 92.06 96 VAL A CA 1
ATOM 735 C C . VAL A 1 96 ? 8.183 -4.368 12.014 1.00 92.06 96 VAL A C 1
ATOM 737 O O . VAL A 1 96 ? 8.200 -3.362 12.718 1.00 92.06 96 VAL A O 1
ATOM 740 N N . GLN A 1 97 ? 9.184 -5.247 12.018 1.00 90.88 97 GLN A N 1
ATOM 741 C CA . GLN A 1 97 ? 10.376 -5.067 12.850 1.00 90.88 97 GLN A CA 1
ATOM 742 C C . GLN A 1 97 ? 11.200 -3.862 12.374 1.00 90.88 97 GLN A C 1
ATOM 744 O O . GLN A 1 97 ? 11.522 -3.737 11.191 1.00 90.88 97 GLN A O 1
ATOM 749 N N . VAL A 1 98 ? 11.573 -2.991 13.309 1.00 88.62 98 VAL A N 1
ATOM 750 C CA . VAL A 1 98 ? 12.464 -1.857 13.060 1.00 88.62 98 VAL A CA 1
ATOM 751 C C . VAL A 1 98 ? 13.905 -2.345 13.136 1.00 88.62 98 VAL A C 1
ATOM 753 O O . VAL A 1 98 ? 14.354 -2.842 14.165 1.00 88.62 98 VAL A O 1
ATOM 756 N N . VAL A 1 99 ? 14.652 -2.182 12.044 1.00 82.75 99 VAL A N 1
ATOM 757 C CA . VAL A 1 99 ? 16.071 -2.549 11.987 1.00 82.75 99 VAL A CA 1
ATOM 758 C C . VAL A 1 99 ? 16.918 -1.312 12.274 1.00 82.75 99 VAL A C 1
ATOM 760 O O . VAL A 1 99 ? 17.016 -0.417 11.435 1.00 82.75 99 VAL A O 1
ATOM 763 N N . CYS A 1 100 ? 17.558 -1.271 13.444 1.00 69.25 100 CYS A N 1
ATOM 764 C CA . CYS A 1 100 ? 18.502 -0.217 13.814 1.00 69.25 100 CYS A CA 1
ATOM 765 C C . CYS A 1 100 ? 19.897 -0.805 14.045 1.00 69.25 100 CYS A C 1
ATOM 767 O O . CYS A 1 100 ? 20.075 -1.689 14.872 1.00 69.25 100 CYS A O 1
ATOM 769 N N . SER A 1 101 ? 20.908 -0.282 13.348 1.00 61.88 101 SER A N 1
ATOM 770 C CA . SER A 1 101 ? 22.297 -0.770 13.432 1.00 61.88 101 SER A CA 1
ATOM 771 C C . SER A 1 101 ? 22.954 -0.578 14.809 1.00 61.88 101 SER A C 1
ATOM 773 O O . SER A 1 101 ? 24.012 -1.148 15.054 1.00 61.88 101 SER A O 1
ATOM 775 N N . ASN A 1 102 ? 22.352 0.238 15.682 1.00 66.88 102 ASN A N 1
ATOM 776 C CA . ASN A 1 102 ? 22.964 0.725 16.921 1.00 66.88 102 ASN A CA 1
ATOM 777 C C . ASN A 1 102 ? 22.226 0.264 18.193 1.00 66.88 102 ASN A C 1
ATOM 779 O O . ASN A 1 102 ? 22.589 0.700 19.283 1.00 66.88 102 ASN A O 1
ATOM 783 N N . SER A 1 103 ? 21.184 -0.565 18.075 1.00 65.69 103 SER A N 1
ATOM 784 C CA . SER A 1 103 ? 20.401 -1.057 19.214 1.00 65.69 103 SER A CA 1
ATOM 785 C C . SER A 1 103 ? 20.134 -2.552 19.077 1.00 65.69 103 SER A C 1
ATOM 787 O O . SER A 1 103 ? 19.816 -3.023 17.989 1.00 65.69 103 SER A O 1
ATOM 789 N N . ASN A 1 104 ? 20.234 -3.277 20.192 1.00 70.06 104 ASN A N 1
ATOM 790 C CA . ASN A 1 104 ? 19.832 -4.683 20.289 1.00 70.06 104 ASN A CA 1
ATOM 791 C C . ASN A 1 104 ? 18.364 -4.844 20.727 1.00 70.06 104 ASN A C 1
ATOM 793 O O . ASN A 1 104 ? 17.916 -5.967 20.944 1.00 70.06 104 ASN A O 1
ATOM 797 N N . GLU A 1 105 ? 17.620 -3.748 20.908 1.00 78.12 105 GLU A N 1
ATOM 798 C CA . GLU A 1 105 ? 16.204 -3.815 21.274 1.00 78.12 105 GLU A CA 1
ATOM 799 C C . GLU A 1 105 ? 15.335 -4.151 20.056 1.00 78.12 105 GLU A C 1
ATOM 801 O O . GLU A 1 105 ? 15.381 -3.471 19.029 1.00 78.12 105 GLU A O 1
ATOM 806 N N . GLU A 1 106 ? 14.505 -5.189 20.185 1.00 85.69 106 GLU A N 1
ATOM 807 C CA . GLU A 1 106 ? 13.498 -5.530 19.183 1.00 85.69 106 GLU A CA 1
ATOM 808 C C . GLU A 1 106 ? 12.306 -4.572 19.276 1.00 85.69 106 GLU A C 1
ATOM 810 O O . GLU A 1 106 ? 11.402 -4.727 20.101 1.00 85.69 106 GLU A O 1
ATOM 815 N N . LEU A 1 107 ? 12.314 -3.566 18.407 1.00 90.62 107 LEU A N 1
ATOM 816 C CA . LEU A 1 107 ? 11.226 -2.609 18.260 1.00 90.62 107 LEU A CA 1
ATOM 817 C C . LEU A 1 107 ? 10.406 -2.919 17.010 1.00 90.62 107 LEU A C 1
ATOM 819 O O . LEU A 1 107 ? 10.923 -3.422 16.011 1.00 90.62 107 LEU A O 1
ATOM 823 N N . TYR A 1 108 ? 9.122 -2.581 17.053 1.00 92.12 108 TYR A N 1
ATOM 824 C CA . TYR A 1 108 ? 8.180 -2.836 15.969 1.00 92.12 108 TYR A CA 1
ATOM 825 C C . TYR A 1 108 ? 7.388 -1.579 15.622 1.00 92.12 108 TYR A C 1
ATOM 827 O O . TYR A 1 108 ? 7.091 -0.758 16.487 1.00 92.12 108 TYR A O 1
ATOM 835 N N . ILE A 1 109 ? 7.003 -1.450 14.359 1.00 94.19 109 ILE A N 1
ATOM 836 C CA . ILE A 1 109 ? 5.854 -0.650 13.948 1.00 94.19 109 ILE A CA 1
ATOM 837 C C . ILE A 1 109 ? 4.646 -1.583 13.978 1.00 94.19 109 ILE A C 1
ATOM 839 O O . ILE A 1 109 ? 4.712 -2.695 13.451 1.00 94.19 109 ILE A O 1
ATOM 843 N N . VAL A 1 110 ? 3.555 -1.140 14.601 1.00 95.50 110 VAL A N 1
ATOM 844 C CA . VAL A 1 110 ? 2.276 -1.860 14.542 1.00 95.50 110 VAL A CA 1
ATOM 845 C C . VAL A 1 110 ? 1.382 -1.158 13.534 1.00 95.50 110 VAL A C 1
ATOM 847 O O . VAL A 1 110 ? 1.105 0.032 13.681 1.00 95.50 110 VAL A O 1
ATOM 850 N N . GLU A 1 111 ? 0.944 -1.882 12.514 1.00 96.75 111 GLU A N 1
ATOM 851 C CA . GLU A 1 111 ? 0.122 -1.363 11.425 1.00 96.75 111 GLU A CA 1
ATOM 852 C C . GLU A 1 111 ? -1.265 -1.991 11.474 1.00 96.75 111 GLU A C 1
ATOM 854 O O . GLU A 1 111 ? -1.404 -3.200 11.654 1.00 96.75 111 GLU A O 1
ATOM 859 N N . VAL A 1 112 ? -2.302 -1.173 11.311 1.00 97.50 112 VAL A N 1
ATOM 860 C CA . VAL A 1 112 ? -3.679 -1.658 11.183 1.00 97.50 112 VAL A CA 1
ATOM 861 C C . VAL A 1 112 ? -4.303 -1.037 9.944 1.00 97.50 112 VAL A C 1
ATOM 863 O O . VAL A 1 112 ? -4.466 0.185 9.852 1.00 97.50 112 VAL A O 1
ATOM 866 N N . ASP A 1 113 ? -4.665 -1.896 8.999 1.00 97.12 113 ASP A N 1
ATOM 867 C CA . ASP A 1 113 ? -5.362 -1.515 7.779 1.00 97.12 113 ASP A CA 1
ATOM 868 C C . ASP A 1 113 ? -6.868 -1.408 8.014 1.00 97.12 113 ASP A C 1
ATOM 870 O O . ASP A 1 113 ? -7.492 -2.287 8.603 1.00 97.12 113 ASP A O 1
ATOM 874 N N . ILE A 1 114 ? -7.472 -0.363 7.459 1.00 97.88 114 ILE A N 1
ATOM 875 C CA . ILE A 1 114 ? -8.915 -0.160 7.406 1.00 97.88 114 ILE A CA 1
ATOM 876 C C . ILE A 1 114 ? -9.351 -0.222 5.943 1.00 97.88 114 ILE A C 1
ATOM 878 O O . ILE A 1 114 ? -8.964 0.626 5.132 1.00 97.88 114 ILE A O 1
ATOM 882 N N . LYS A 1 115 ? -10.180 -1.213 5.610 1.00 95.19 115 LYS A N 1
ATOM 883 C CA . LYS A 1 115 ? -10.660 -1.526 4.254 1.00 95.19 115 LYS A CA 1
ATOM 884 C C . LYS A 1 115 ? -12.193 -1.425 4.183 1.00 95.19 115 LYS A C 1
ATOM 886 O O . LYS A 1 115 ? -12.882 -2.441 4.128 1.00 95.19 115 LYS A O 1
ATOM 891 N N . PRO A 1 116 ? -12.752 -0.201 4.203 1.00 94.75 116 PRO A N 1
ATOM 892 C CA . PRO A 1 116 ? -14.191 0.027 4.167 1.00 94.75 116 PRO A CA 1
ATOM 893 C C . PRO A 1 116 ? -14.733 -0.110 2.741 1.00 94.75 116 PRO A C 1
ATOM 895 O O . PRO A 1 116 ? -15.027 0.899 2.101 1.00 94.75 116 PRO A O 1
ATOM 898 N N . THR A 1 117 ? -14.841 -1.338 2.230 1.00 92.50 117 THR A N 1
ATOM 899 C CA . THR A 1 117 ? -15.343 -1.555 0.862 1.00 92.50 117 THR A CA 1
ATOM 900 C C . THR A 1 117 ? -16.782 -1.067 0.725 1.00 92.50 117 THR A C 1
ATOM 902 O O . THR A 1 117 ? -17.585 -1.211 1.653 1.00 92.50 117 THR A O 1
ATOM 905 N N . PHE A 1 118 ? -17.138 -0.532 -0.442 1.00 94.00 118 PHE A N 1
ATOM 906 C CA . PHE A 1 118 ? -18.466 -0.009 -0.746 1.00 94.00 118 PHE A CA 1
ATOM 907 C C . PHE A 1 118 ? -19.563 -0.998 -0.352 1.00 94.00 118 PHE A C 1
ATOM 909 O O . PHE A 1 118 ? -20.520 -0.622 0.317 1.00 94.00 118 PHE A O 1
ATOM 916 N N . SER A 1 119 ? -19.386 -2.278 -0.687 1.00 93.62 119 SER A N 1
ATOM 917 C CA . SER A 1 119 ? -20.355 -3.336 -0.379 1.00 93.62 119 SER A CA 1
ATOM 918 C C . SER A 1 119 ? -20.665 -3.500 1.118 1.00 93.62 119 SER A C 1
ATOM 920 O O . SER A 1 119 ? -21.787 -3.866 1.461 1.00 93.62 119 SER A O 1
ATOM 922 N N . ILE A 1 120 ? -19.710 -3.188 2.002 1.00 93.81 120 ILE A N 1
ATOM 923 C CA . ILE A 1 120 ? -19.845 -3.320 3.460 1.00 93.81 120 ILE A CA 1
ATOM 924 C C . ILE A 1 120 ? -20.475 -2.062 4.071 1.00 93.81 120 ILE A C 1
ATOM 926 O O . ILE A 1 120 ? -21.319 -2.153 4.964 1.00 93.81 120 ILE A O 1
ATOM 930 N N . VAL A 1 121 ? -20.056 -0.877 3.613 1.00 95.69 121 VAL A N 1
ATOM 931 C CA . VAL A 1 121 ? -20.371 0.400 4.283 1.00 95.69 121 VAL A CA 1
ATOM 932 C C . VAL A 1 121 ? -21.462 1.229 3.599 1.00 95.69 121 VAL A C 1
ATOM 934 O O . VAL A 1 121 ? -21.835 2.280 4.123 1.00 95.69 121 VAL A O 1
ATOM 937 N N . LYS A 1 122 ? -21.987 0.777 2.455 1.00 95.94 122 LYS A N 1
ATOM 938 C CA . LYS A 1 122 ? -23.046 1.465 1.704 1.00 95.94 122 LYS A CA 1
ATOM 939 C C . LYS A 1 122 ? -24.244 1.808 2.591 1.00 95.94 122 LYS A C 1
ATOM 941 O O . LYS A 1 122 ? -24.733 0.982 3.362 1.00 95.94 122 LYS A O 1
ATOM 946 N N . ASN A 1 123 ? -24.768 3.016 2.409 1.00 95.50 123 ASN A N 1
ATOM 947 C CA . ASN A 1 123 ? -25.924 3.575 3.097 1.00 95.50 123 ASN A CA 1
ATOM 948 C C . ASN A 1 123 ? -25.777 3.651 4.632 1.00 95.50 123 ASN A C 1
ATOM 950 O O . ASN A 1 123 ? -26.785 3.703 5.340 1.00 95.50 123 ASN A O 1
ATOM 954 N N . LYS A 1 124 ? -24.546 3.651 5.169 1.00 95.62 124 LYS A N 1
ATOM 955 C CA . LYS A 1 124 ? -24.289 3.642 6.619 1.00 95.62 124 LYS A CA 1
ATOM 956 C C . LYS A 1 124 ? -23.455 4.829 7.091 1.00 95.62 124 LYS A C 1
ATOM 958 O O . LYS A 1 124 ? -22.621 5.380 6.378 1.00 95.62 124 LYS A O 1
ATOM 963 N N . VAL A 1 125 ? -23.684 5.195 8.351 1.00 96.62 125 VAL A N 1
ATOM 964 C CA . VAL A 1 125 ? -22.834 6.096 9.136 1.00 96.62 125 VAL A CA 1
ATOM 965 C C . VAL A 1 125 ? -22.545 5.403 10.456 1.00 96.62 125 VAL A C 1
ATOM 967 O O . VAL A 1 125 ? -23.451 5.102 11.231 1.00 96.62 125 VAL A O 1
ATOM 970 N N . PHE A 1 126 ? -21.269 5.161 10.712 1.00 97.50 126 PHE A N 1
ATOM 971 C CA . PHE A 1 126 ? -20.799 4.474 11.900 1.00 97.50 126 PHE A CA 1
ATOM 972 C C . PHE A 1 126 ? -20.564 5.477 13.025 1.00 97.50 126 PHE A C 1
ATOM 974 O O . PHE A 1 126 ? -19.997 6.557 12.833 1.00 97.50 126 PHE A O 1
ATOM 981 N N . SER A 1 127 ? -20.998 5.099 14.222 1.00 97.44 127 SER A N 1
ATOM 982 C CA . SER A 1 127 ? -20.769 5.850 15.453 1.00 97.44 127 SER A CA 1
ATOM 983 C C . SER A 1 127 ? -20.245 4.912 16.523 1.00 97.44 127 SER A C 1
ATOM 985 O O . SER A 1 127 ? -20.797 3.832 16.725 1.00 97.44 127 SER A O 1
ATOM 987 N N . VAL A 1 128 ? -19.221 5.358 17.238 1.00 98.25 128 VAL A N 1
ATOM 988 C CA . VAL A 1 128 ? -18.442 4.531 18.156 1.00 98.25 128 VAL A CA 1
ATOM 989 C C . VAL A 1 128 ? -18.510 5.079 19.576 1.00 98.25 128 VAL A C 1
ATOM 991 O O . VAL A 1 128 ? -18.548 6.292 19.789 1.00 98.25 128 VAL A O 1
ATOM 994 N N . ARG A 1 129 ? -18.524 4.184 20.561 1.00 98.25 129 ARG A N 1
ATOM 995 C CA . ARG A 1 129 ? -18.226 4.483 21.965 1.00 98.25 129 ARG A CA 1
ATOM 996 C C . ARG A 1 129 ? -16.780 4.078 22.226 1.00 98.25 129 ARG A C 1
ATOM 998 O O . ARG A 1 129 ? -16.481 2.887 22.268 1.00 98.25 129 ARG A O 1
ATOM 1005 N N . LEU A 1 130 ? -15.869 5.040 22.330 1.00 97.94 130 LEU A N 1
ATOM 1006 C CA . LEU A 1 130 ? -14.443 4.732 22.451 1.00 97.94 130 LEU A CA 1
ATOM 1007 C C . LEU A 1 130 ? -14.116 4.188 23.851 1.00 97.94 130 LEU A C 1
ATOM 1009 O O . LEU A 1 130 ? -14.563 4.787 24.833 1.00 97.94 130 LEU A O 1
ATOM 1013 N N . PRO A 1 131 ? -13.353 3.086 23.971 1.00 96.38 131 PRO A N 1
ATOM 1014 C CA . PRO A 1 131 ? -12.880 2.616 25.264 1.00 96.38 131 PRO A CA 1
ATOM 1015 C C . PRO A 1 131 ? -11.846 3.599 25.815 1.00 96.38 131 PRO A C 1
ATOM 1017 O O . PRO A 1 131 ? -11.000 4.111 25.090 1.00 96.38 131 PRO A O 1
ATOM 1020 N N . ASN A 1 132 ? -11.901 3.881 27.107 1.00 92.81 132 ASN A N 1
ATOM 1021 C CA . ASN A 1 132 ? -10.954 4.748 27.787 1.00 92.81 132 ASN A CA 1
ATOM 1022 C C . ASN A 1 132 ? -10.687 4.193 29.185 1.00 92.81 132 ASN A C 1
ATOM 1024 O O . ASN A 1 132 ? -11.619 3.965 29.960 1.00 92.81 132 ASN A O 1
ATOM 1028 N N . PHE A 1 133 ? -9.419 3.965 29.513 1.00 90.00 133 PHE A N 1
ATOM 1029 C CA . PHE A 1 133 ? -9.046 3.493 30.840 1.00 90.00 133 PHE A CA 1
ATOM 1030 C C . PHE A 1 133 ? -9.172 4.635 31.856 1.00 90.00 133 PHE A C 1
ATOM 1032 O O . PHE A 1 133 ? -8.612 5.714 31.656 1.00 90.00 133 PHE A O 1
ATOM 1039 N N . ASN A 1 134 ? -9.940 4.418 32.925 1.00 88.81 134 ASN A N 1
ATOM 1040 C CA . ASN A 1 134 ? -10.088 5.372 34.017 1.00 88.81 134 ASN A CA 1
ATOM 1041 C C . ASN A 1 134 ? -9.182 4.952 35.178 1.00 88.81 134 ASN A C 1
ATOM 1043 O O . ASN A 1 134 ? -9.469 3.960 35.847 1.00 88.81 134 ASN A O 1
ATOM 1047 N N . GLU A 1 135 ? -8.130 5.734 35.420 1.00 85.88 135 GLU A N 1
ATOM 1048 C CA . GLU A 1 135 ? -7.127 5.473 36.461 1.00 85.88 135 GLU A CA 1
ATOM 1049 C C . GLU A 1 135 ? -7.733 5.421 37.869 1.00 85.88 135 GLU A C 1
ATOM 1051 O O . GLU A 1 135 ? -7.455 4.504 38.635 1.00 85.88 135 GLU A O 1
ATOM 1056 N N . ASN A 1 136 ? -8.632 6.354 38.194 1.00 85.94 136 ASN A N 1
ATOM 1057 C CA . ASN A 1 136 ? -9.232 6.450 39.529 1.00 85.94 136 ASN A CA 1
ATOM 1058 C C . ASN A 1 136 ? -10.156 5.265 39.836 1.00 85.94 136 ASN A C 1
ATOM 1060 O O . ASN A 1 136 ? -10.260 4.829 40.977 1.00 85.94 136 ASN A O 1
ATOM 1064 N N . ALA A 1 137 ? -10.861 4.768 38.820 1.00 86.56 137 ALA A N 1
ATOM 1065 C CA . ALA A 1 137 ? -11.800 3.659 38.958 1.00 86.56 137 ALA A CA 1
ATOM 1066 C C . ALA A 1 137 ? -11.180 2.290 38.625 1.00 86.56 137 ALA A C 1
ATOM 1068 O O . ALA A 1 137 ? -11.894 1.289 38.700 1.00 86.56 137 ALA A O 1
ATOM 1069 N N . ASN A 1 138 ? -9.908 2.261 38.209 1.00 85.94 138 ASN A N 1
ATOM 1070 C CA . ASN A 1 138 ? -9.163 1.089 37.746 1.00 85.94 138 ASN A CA 1
ATOM 1071 C C . ASN A 1 138 ? -9.964 0.187 36.782 1.00 85.94 138 ASN A C 1
ATOM 1073 O O . ASN A 1 138 ? -10.021 -1.033 36.934 1.00 85.94 138 ASN A O 1
ATOM 1077 N N . LYS A 1 139 ? -10.678 0.801 35.828 1.00 90.44 139 LYS A N 1
ATOM 1078 C CA . LYS A 1 139 ? -11.533 0.084 34.870 1.00 90.44 139 LYS A CA 1
ATOM 1079 C C . LYS A 1 139 ? -11.687 0.831 33.555 1.00 90.44 139 LYS A C 1
ATOM 1081 O O . LYS A 1 139 ? -11.633 2.061 33.506 1.00 90.44 139 LYS A O 1
ATOM 1086 N N . VAL A 1 140 ? -11.981 0.084 32.494 1.00 93.00 140 VAL A N 1
ATOM 1087 C CA . VAL A 1 140 ? -12.305 0.656 31.183 1.00 93.00 140 VAL A CA 1
ATOM 1088 C C . VAL A 1 140 ? -13.742 1.169 31.167 1.00 93.00 140 VAL A C 1
ATOM 1090 O O . VAL A 1 140 ? -14.689 0.450 31.488 1.00 93.00 140 VAL A O 1
ATOM 1093 N N . GLN A 1 141 ? -13.892 2.433 30.786 1.00 94.50 141 GLN A N 1
ATOM 1094 C CA . GLN A 1 141 ? -15.164 3.115 30.575 1.00 94.50 141 GLN A CA 1
ATOM 1095 C C . GLN A 1 141 ? -15.316 3.461 29.097 1.00 94.50 141 GLN A C 1
ATOM 1097 O O . GLN A 1 141 ? -14.337 3.509 28.359 1.00 94.50 141 GLN A O 1
ATOM 1102 N N . PHE A 1 142 ? -16.547 3.700 28.662 1.00 96.00 142 PHE A N 1
ATOM 1103 C CA . PHE A 1 142 ? -16.843 4.007 27.269 1.00 96.00 142 PHE A CA 1
ATOM 1104 C C . PHE A 1 142 ? -17.289 5.455 27.137 1.00 96.00 142 PHE A C 1
ATOM 1106 O O . PHE A 1 142 ? -18.156 5.919 27.878 1.00 96.00 142 PHE A O 1
ATOM 1113 N N . GLU A 1 143 ? -16.693 6.157 26.181 1.00 95.56 143 GLU A N 1
ATOM 1114 C CA . GLU A 1 143 ? -17.077 7.518 25.833 1.00 95.56 143 GLU A CA 1
ATOM 1115 C C . GLU A 1 143 ? -18.481 7.563 25.211 1.00 95.56 143 GLU A C 1
ATOM 1117 O O . GLU A 1 143 ? -19.051 6.549 24.785 1.00 95.56 143 GLU A O 1
ATOM 1122 N N . LYS A 1 144 ? -19.047 8.772 25.135 1.00 95.25 144 LYS A N 1
ATOM 1123 C CA . LYS A 1 144 ? -20.328 8.999 24.464 1.00 95.25 144 LYS A CA 1
ATOM 1124 C C . LYS A 1 144 ? -20.238 8.548 23.004 1.00 95.25 144 LYS A C 1
ATOM 1126 O O . LYS A 1 144 ? -19.259 8.828 22.312 1.00 95.25 144 LYS A O 1
ATOM 1131 N N . LYS A 1 145 ? -21.302 7.892 22.532 1.00 96.81 145 LYS A N 1
ATOM 1132 C CA . LYS A 1 145 ? -21.446 7.468 21.135 1.00 96.81 145 LYS A CA 1
ATOM 1133 C C . LYS A 1 145 ? -21.277 8.675 20.205 1.00 96.81 145 LYS A C 1
ATOM 1135 O O . LYS A 1 145 ? -22.058 9.620 20.294 1.00 96.81 145 LYS A O 1
ATOM 1140 N N . THR A 1 146 ? -20.269 8.620 19.337 1.00 97.94 146 THR A N 1
ATOM 1141 C CA . THR A 1 146 ? -19.858 9.737 18.477 1.00 97.94 146 THR A CA 1
ATOM 1142 C C . THR A 1 146 ? -19.505 9.226 17.080 1.00 97.94 146 THR A C 1
ATOM 1144 O O . THR A 1 146 ? -18.818 8.212 16.946 1.00 97.94 146 THR A O 1
ATOM 1147 N N . ALA A 1 147 ? -19.969 9.911 16.032 1.00 97.75 147 ALA A N 1
ATOM 1148 C CA . ALA A 1 147 ? -19.502 9.674 14.668 1.00 97.75 147 ALA A CA 1
ATOM 1149 C C . ALA A 1 147 ? -18.231 10.486 14.407 1.00 97.75 147 ALA A C 1
ATOM 1151 O O . ALA A 1 147 ? -18.115 11.630 14.847 1.00 97.75 147 ALA A O 1
ATOM 1152 N N . TYR A 1 148 ? -17.298 9.912 13.655 1.00 98.19 148 TYR A N 1
ATOM 1153 C CA . TYR A 1 148 ? -16.054 10.573 13.269 1.00 98.19 148 TYR A CA 1
ATOM 1154 C C . TYR A 1 148 ? -15.921 10.636 11.753 1.00 98.19 148 TYR A C 1
ATOM 1156 O O . TYR A 1 148 ? -16.437 9.773 11.044 1.00 98.19 148 TYR A O 1
ATOM 1164 N N . ARG A 1 149 ? -15.177 11.627 11.260 1.00 96.62 149 ARG A N 1
ATOM 1165 C CA . ARG A 1 149 ? -14.768 11.737 9.857 1.00 96.62 149 ARG A CA 1
ATOM 1166 C C . ARG A 1 149 ? -13.275 12.024 9.747 1.00 96.62 149 ARG A C 1
ATOM 1168 O O . ARG A 1 149 ? -12.670 12.605 10.648 1.00 96.62 149 ARG A O 1
ATOM 1175 N N . ARG A 1 150 ? -12.678 11.618 8.627 1.00 95.31 150 ARG A N 1
ATOM 1176 C CA . ARG A 1 150 ? -11.307 11.993 8.263 1.00 95.31 150 ARG A CA 1
ATOM 1177 C 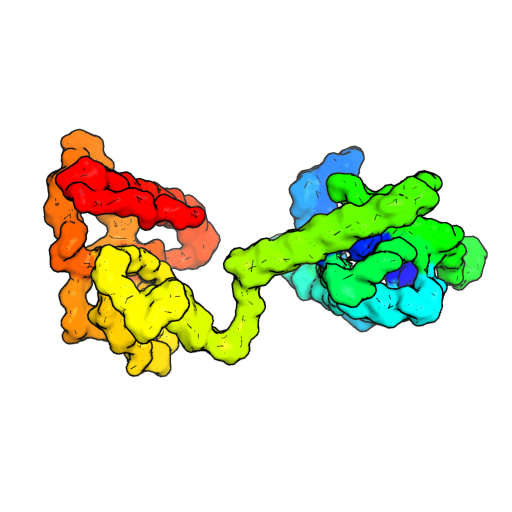C . ARG A 1 150 ? -11.306 13.311 7.497 1.00 95.31 150 ARG A C 1
ATOM 1179 O O . ARG A 1 150 ? -11.927 13.396 6.445 1.00 95.31 150 ARG A O 1
ATOM 1186 N N . VAL A 1 151 ? -10.544 14.289 7.974 1.00 91.38 151 VAL A N 1
ATOM 1187 C CA . VAL A 1 151 ? -10.271 15.545 7.261 1.00 91.38 151 VAL A CA 1
ATOM 1188 C C . VAL A 1 151 ? -8.761 15.703 7.155 1.00 91.38 151 VAL A C 1
ATOM 1190 O O . VAL A 1 151 ? -8.066 15.880 8.157 1.00 91.38 151 VAL A O 1
ATOM 1193 N N . GLY A 1 152 ? -8.232 15.543 5.940 1.00 89.12 152 GLY A N 1
ATOM 1194 C CA . GLY A 1 152 ? -6.788 15.445 5.727 1.00 89.12 152 GLY A CA 1
ATOM 1195 C C . GLY A 1 152 ? -6.181 14.342 6.600 1.00 89.12 152 GLY A C 1
ATOM 1196 O O . GLY A 1 152 ? -6.659 13.207 6.600 1.00 89.12 152 GLY A O 1
ATOM 1197 N N . SER A 1 153 ? -5.149 14.675 7.372 1.00 85.50 153 SER A N 1
ATOM 1198 C CA . SER A 1 153 ? -4.475 13.757 8.296 1.00 85.50 153 SER A CA 1
ATOM 1199 C C . SER A 1 153 ? -5.166 13.605 9.662 1.00 85.50 153 SER A C 1
ATOM 1201 O O . SER A 1 153 ? -4.728 12.765 10.452 1.00 85.50 153 SER A O 1
ATOM 1203 N N . ASN A 1 154 ? -6.275 14.306 9.930 1.00 90.25 154 ASN A N 1
ATOM 1204 C CA . ASN A 1 154 ? -6.955 14.328 11.231 1.00 90.25 154 ASN A CA 1
ATOM 1205 C C . ASN A 1 154 ? -8.274 13.537 11.249 1.00 90.25 154 ASN A C 1
ATOM 1207 O O . ASN A 1 154 ? -8.946 13.383 10.228 1.00 90.25 154 ASN A O 1
ATOM 1211 N N . THR A 1 155 ? -8.631 13.019 12.427 1.00 96.00 155 THR A N 1
ATOM 1212 C CA . THR A 1 155 ? -9.915 12.348 12.682 1.00 96.00 155 THR A CA 1
ATOM 1213 C C . THR A 1 155 ? -10.699 13.153 13.708 1.00 96.00 155 THR A C 1
ATOM 1215 O O . THR A 1 155 ? -10.343 13.177 14.891 1.00 96.00 155 THR A O 1
ATOM 1218 N N . GLU A 1 156 ? -11.760 13.805 13.252 1.00 97.12 156 GLU A N 1
ATOM 1219 C CA . GLU A 1 156 ? -12.555 14.757 14.029 1.00 97.12 156 GLU A CA 1
ATOM 1220 C C . GLU A 1 156 ? -14.006 14.278 14.192 1.00 97.12 156 GLU A C 1
ATOM 1222 O O . GLU A 1 156 ? -14.494 13.514 13.348 1.00 97.12 156 GLU A O 1
ATOM 1227 N N . PRO A 1 157 ? -14.689 14.651 15.289 1.00 97.62 157 PRO A N 1
ATOM 1228 C CA . PRO A 1 157 ? -16.097 14.324 15.474 1.00 97.62 157 PRO A CA 1
ATOM 1229 C C . PRO A 1 157 ? -16.964 15.054 14.443 1.00 97.62 157 PRO A C 1
ATOM 1231 O O . PRO A 1 157 ? -16.695 16.196 14.074 1.00 97.62 157 PRO A O 1
ATOM 1234 N N . VAL A 1 158 ? -18.028 14.396 13.992 1.00 97.00 158 VAL A N 1
ATOM 1235 C CA . VAL A 1 158 ? -19.040 15.015 13.131 1.00 97.00 158 VAL A CA 1
ATOM 1236 C C . VAL A 1 158 ? -19.935 15.909 13.991 1.00 97.00 158 VAL A C 1
ATOM 1238 O O . VAL A 1 158 ? -20.560 15.424 14.932 1.00 97.00 158 VAL A O 1
ATOM 1241 N N . VAL A 1 159 ? -19.980 17.206 13.673 1.00 93.94 159 VAL A N 1
ATOM 1242 C CA . VAL A 1 159 ? -20.765 18.203 14.423 1.00 93.94 159 VAL A CA 1
ATOM 1243 C C . VAL A 1 159 ? -22.250 18.119 14.066 1.00 93.94 159 VAL A C 1
ATOM 1245 O O . VAL A 1 159 ? -23.077 17.947 14.958 1.00 93.94 159 VAL A O 1
ATOM 1248 N N . ASP A 1 160 ? -22.583 18.184 12.773 1.00 93.94 160 ASP A N 1
ATOM 1249 C CA . ASP A 1 160 ? -23.955 18.045 12.275 1.00 93.94 160 ASP A CA 1
ATOM 1250 C C . ASP A 1 160 ? -24.163 16.651 11.669 1.00 93.94 160 ASP A C 1
ATOM 1252 O O . ASP A 1 160 ? -23.762 16.361 10.541 1.00 93.94 160 ASP A O 1
ATOM 1256 N N . LEU A 1 161 ? -24.774 15.757 12.450 1.00 93.69 161 LEU A N 1
ATOM 1257 C CA . LEU A 1 161 ? -25.096 14.405 11.994 1.00 93.69 161 LEU A CA 1
ATOM 1258 C C . LEU A 1 161 ? -26.157 14.407 10.888 1.00 93.69 161 LEU A C 1
ATOM 1260 O O . LEU A 1 161 ? -26.081 13.572 9.989 1.00 93.69 161 LEU A O 1
ATOM 1264 N N . SER A 1 162 ? -27.124 15.323 10.928 1.00 94.12 162 SER A N 1
ATOM 1265 C CA . SER A 1 162 ? -28.229 15.372 9.966 1.00 94.12 162 SER A CA 1
ATOM 1266 C C . SER A 1 162 ? -27.715 15.725 8.573 1.00 94.12 162 SER A C 1
ATOM 1268 O O . SER A 1 162 ? -27.983 14.998 7.615 1.00 94.12 162 SER A O 1
ATOM 1270 N N . GLU A 1 163 ? -26.903 16.779 8.471 1.00 93.06 163 GLU A N 1
ATOM 1271 C CA . GLU A 1 163 ? -26.208 17.144 7.232 1.00 93.06 163 GLU A CA 1
ATOM 1272 C C . GLU A 1 163 ? -25.287 16.004 6.770 1.00 93.06 163 GLU A C 1
ATOM 1274 O O . GLU A 1 163 ? -25.244 15.645 5.587 1.00 93.06 163 GLU A O 1
ATOM 1279 N N . PHE A 1 164 ? -24.577 15.369 7.706 1.00 94.75 164 PHE A N 1
ATOM 1280 C CA . PHE A 1 164 ? -23.686 14.262 7.380 1.00 94.75 164 PHE A CA 1
ATOM 1281 C C . PHE A 1 164 ? -24.438 13.068 6.775 1.00 94.75 164 PHE A C 1
ATOM 1283 O O . PHE A 1 164 ? -23.939 12.456 5.824 1.00 94.75 164 PHE A O 1
ATOM 1290 N N . HIS A 1 165 ? -25.642 12.762 7.266 1.00 94.38 165 HIS A N 1
ATOM 1291 C CA . HIS A 1 165 ? -26.519 11.727 6.716 1.00 94.38 165 HIS A CA 1
ATOM 1292 C C . HIS A 1 165 ? -27.036 12.070 5.309 1.00 94.38 165 HIS A C 1
ATOM 1294 O O . HIS A 1 165 ? -27.086 11.184 4.457 1.00 94.38 165 HIS A O 1
ATOM 1300 N N . GLN A 1 166 ? -27.354 13.337 5.022 1.00 93.88 166 GLN A N 1
ATOM 1301 C CA . GLN A 1 166 ? -27.834 13.756 3.693 1.00 93.88 166 GLN A CA 1
ATOM 1302 C C . GLN A 1 166 ? -26.808 13.494 2.578 1.00 93.88 166 GLN A C 1
ATOM 1304 O O . GLN A 1 166 ? -27.178 13.179 1.450 1.00 93.88 166 GLN A O 1
ATOM 1309 N N . HIS A 1 167 ? -25.516 13.547 2.903 1.00 92.75 167 HIS A N 1
ATOM 1310 C CA . HIS A 1 167 ? -24.424 13.361 1.944 1.00 92.75 167 HIS A CA 1
ATOM 1311 C C . HIS A 1 167 ? -23.954 11.900 1.788 1.00 92.75 167 HIS A C 1
ATOM 1313 O O . HIS A 1 167 ? -22.914 11.658 1.173 1.00 92.75 167 HIS A O 1
ATOM 1319 N N . ILE A 1 168 ? -24.671 10.915 2.349 1.00 94.88 168 ILE A N 1
ATOM 1320 C CA . ILE A 1 168 ? -24.296 9.491 2.253 1.00 94.88 168 ILE A CA 1
ATOM 1321 C C . ILE A 1 168 ? -24.203 9.034 0.797 1.00 94.88 168 ILE A C 1
ATOM 1323 O O . ILE A 1 168 ? -23.176 8.488 0.408 1.00 94.88 168 ILE A O 1
ATOM 1327 N N . SER A 1 169 ? -25.229 9.306 -0.014 1.00 94.38 169 SER A N 1
ATOM 1328 C CA . SER A 1 169 ? -25.292 8.856 -1.412 1.00 94.38 169 SER A CA 1
ATOM 1329 C C . SER A 1 169 ? -24.112 9.359 -2.244 1.00 94.38 169 SER A C 1
ATOM 1331 O O . SER A 1 169 ? -23.556 8.618 -3.051 1.00 94.38 169 SER A O 1
ATOM 1333 N N . PHE A 1 170 ? -23.688 10.600 -2.006 1.00 93.81 170 PHE A N 1
ATOM 1334 C CA . PHE A 1 170 ? -22.527 11.192 -2.659 1.00 93.81 170 PHE A CA 1
ATOM 1335 C C . PHE A 1 170 ? -21.221 10.492 -2.262 1.00 93.81 170 PHE A C 1
ATOM 1337 O O . PHE A 1 170 ? -20.425 10.139 -3.130 1.00 93.81 170 PHE A O 1
ATOM 1344 N N . ARG A 1 171 ? -21.002 10.247 -0.962 1.00 93.94 171 ARG A N 1
ATOM 1345 C CA . ARG A 1 171 ? -19.799 9.542 -0.480 1.00 93.94 171 ARG A CA 1
ATOM 1346 C C . ARG A 1 171 ? -19.749 8.096 -0.963 1.00 93.94 171 ARG A C 1
ATOM 1348 O O . ARG A 1 171 ? -18.683 7.600 -1.315 1.00 93.94 171 ARG A O 1
ATOM 1355 N N . ASP A 1 172 ? -20.901 7.446 -1.003 1.00 95.38 172 ASP A N 1
ATOM 1356 C CA . ASP A 1 172 ? -21.063 6.094 -1.519 1.00 95.38 172 ASP A CA 1
ATOM 1357 C C . ASP A 1 172 ? -20.712 6.016 -3.008 1.00 95.38 172 ASP A C 1
ATOM 1359 O O . ASP A 1 172 ? -19.927 5.153 -3.396 1.00 95.38 172 ASP A O 1
ATOM 1363 N N . ALA A 1 173 ? -21.196 6.962 -3.820 1.00 94.31 173 ALA A N 1
ATOM 1364 C CA . ALA A 1 173 ? -20.842 7.049 -5.236 1.00 94.31 173 ALA A CA 1
ATOM 1365 C C . ALA A 1 173 ? -19.334 7.277 -5.445 1.00 94.31 173 ALA A C 1
ATOM 1367 O O . ALA A 1 173 ? -18.713 6.582 -6.247 1.00 94.31 173 ALA A O 1
ATOM 1368 N N . GLN A 1 174 ? -18.722 8.194 -4.683 1.00 92.44 174 GLN A N 1
ATOM 1369 C CA . GLN A 1 174 ? -17.274 8.434 -4.749 1.00 92.44 174 GLN A CA 1
ATOM 1370 C C . GLN A 1 174 ? -16.459 7.189 -4.388 1.00 92.44 174 GLN A C 1
ATOM 1372 O O . GLN A 1 174 ? -15.445 6.899 -5.025 1.00 92.44 174 GLN A O 1
ATOM 1377 N N . ARG A 1 175 ? -16.889 6.451 -3.360 1.00 93.56 175 ARG A N 1
ATOM 1378 C CA . ARG A 1 175 ? -16.225 5.216 -2.938 1.00 93.56 175 ARG A CA 1
ATOM 1379 C C . ARG A 1 175 ? -16.336 4.136 -4.010 1.00 93.56 175 ARG A C 1
ATOM 1381 O O . ARG A 1 175 ? -15.321 3.547 -4.370 1.00 93.56 175 ARG A O 1
ATOM 1388 N N . GLU A 1 176 ? -17.532 3.924 -4.553 1.00 94.31 176 GLU A N 1
ATOM 1389 C CA . GLU A 1 176 ? -17.769 2.951 -5.622 1.00 94.31 176 GLU A CA 1
ATOM 1390 C C . GLU A 1 176 ? -16.933 3.264 -6.876 1.00 94.31 176 GLU A C 1
ATOM 1392 O O . GLU A 1 176 ? -16.331 2.368 -7.471 1.00 94.31 176 GLU A O 1
ATOM 1397 N N . GLU A 1 177 ? -16.849 4.537 -7.270 1.00 91.19 177 GLU A N 1
ATOM 1398 C CA . GLU A 1 177 ? -16.025 4.974 -8.399 1.00 91.19 177 GLU A CA 1
ATOM 1399 C C . GLU A 1 177 ? -14.528 4.744 -8.141 1.00 91.19 177 GLU A C 1
ATOM 1401 O O . GLU A 1 177 ? -13.816 4.221 -9.004 1.00 91.19 177 GLU A O 1
ATOM 1406 N N . ALA A 1 178 ? -14.043 5.084 -6.945 1.00 87.00 178 ALA A N 1
ATOM 1407 C CA . ALA A 1 178 ? -12.647 4.885 -6.572 1.00 87.00 178 ALA A CA 1
ATOM 1408 C C . ALA A 1 178 ? -12.254 3.399 -6.536 1.00 87.00 178 ALA A C 1
ATOM 1410 O O . ALA A 1 178 ? -11.169 3.045 -7.000 1.00 87.00 178 ALA A O 1
ATOM 1411 N N . GLU A 1 179 ? -13.135 2.526 -6.043 1.00 87.38 179 GLU A N 1
ATOM 1412 C CA . GLU A 1 179 ? -12.930 1.073 -6.056 1.00 87.38 179 GLU A CA 1
ATOM 1413 C C . GLU A 1 179 ? -12.886 0.530 -7.488 1.00 87.38 179 GLU A C 1
ATOM 1415 O O . GLU A 1 179 ? -11.944 -0.180 -7.847 1.00 87.38 179 GLU A O 1
ATOM 1420 N N . LYS A 1 180 ? -13.822 0.941 -8.356 1.00 84.44 180 LYS A N 1
ATOM 1421 C CA . LYS A 1 180 ? -13.810 0.576 -9.786 1.00 84.44 180 LYS A CA 1
ATOM 1422 C C . LYS A 1 180 ? -12.523 1.023 -10.483 1.00 84.44 180 LYS A C 1
ATOM 1424 O O . LYS A 1 180 ? -11.946 0.260 -11.258 1.00 84.44 180 LYS A O 1
ATOM 1429 N N . LYS A 1 181 ? -12.039 2.234 -10.187 1.00 76.94 181 LYS A N 1
ATOM 1430 C CA . LYS A 1 181 ? -10.781 2.758 -10.737 1.00 76.94 181 LYS A CA 1
ATOM 1431 C C . LYS A 1 181 ? -9.572 1.955 -10.259 1.00 76.94 181 LYS A C 1
ATOM 1433 O O . LYS A 1 181 ? -8.692 1.677 -11.068 1.00 76.94 181 LYS A O 1
ATOM 1438 N N . TYR A 1 182 ? -9.542 1.555 -8.986 1.00 59.91 182 TYR A N 1
ATOM 1439 C CA . TYR A 1 182 ? -8.461 0.734 -8.438 1.00 59.91 182 TYR A CA 1
ATOM 1440 C C . TYR A 1 182 ? -8.438 -0.670 -9.050 1.00 59.91 182 TYR A C 1
ATOM 1442 O O . TYR A 1 182 ? -7.371 -1.147 -9.415 1.00 59.91 182 TYR A O 1
ATOM 1450 N N . HIS A 1 183 ? -9.597 -1.296 -9.274 1.00 55.03 183 HIS A N 1
ATOM 1451 C CA . HIS A 1 183 ? -9.674 -2.571 -9.999 1.00 55.03 183 HIS A CA 1
ATOM 1452 C C . HIS A 1 183 ? -9.187 -2.471 -11.457 1.00 55.03 183 HIS A C 1
ATOM 1454 O O . HIS A 1 183 ? -8.697 -3.457 -12.008 1.00 55.03 183 HIS A O 1
ATOM 1460 N N . PHE A 1 184 ? -9.283 -1.290 -12.080 1.00 50.03 184 PHE A N 1
ATOM 1461 C CA . PHE A 1 184 ? -8.779 -1.046 -13.434 1.00 50.03 184 PHE A CA 1
ATOM 1462 C C . PHE A 1 184 ? -7.257 -0.811 -13.478 1.00 50.03 184 PHE A C 1
ATOM 1464 O O . PHE A 1 184 ? -6.608 -1.208 -14.444 1.00 50.03 184 PHE A O 1
ATOM 1471 N N . THR A 1 185 ? -6.665 -0.200 -12.443 1.00 46.69 185 THR A N 1
ATOM 1472 C CA . THR A 1 185 ? -5.219 0.106 -12.381 1.00 46.69 185 THR A CA 1
ATOM 1473 C C . THR A 1 185 ? -4.381 -0.931 -11.631 1.00 46.69 185 THR A C 1
ATOM 1475 O O . THR A 1 185 ? -3.185 -1.055 -11.885 1.00 46.69 185 THR A O 1
ATOM 1478 N N . ALA A 1 186 ? -4.988 -1.715 -10.746 1.00 42.50 186 ALA A N 1
ATOM 1479 C CA . ALA A 1 186 ? -4.380 -2.841 -10.057 1.00 42.50 186 ALA A CA 1
ATOM 1480 C C . ALA A 1 186 ? -5.373 -4.013 -10.094 1.00 42.50 186 ALA A C 1
ATOM 1482 O O . ALA A 1 186 ? -6.266 -4.095 -9.249 1.00 42.50 186 ALA A O 1
ATOM 1483 N N . PRO A 1 187 ? -5.246 -4.947 -11.058 1.00 44.84 187 PRO A N 1
ATOM 1484 C CA . PRO A 1 187 ? -6.050 -6.154 -11.012 1.00 44.84 187 PRO A CA 1
ATOM 1485 C C . PRO A 1 187 ? -5.704 -6.881 -9.716 1.00 44.84 187 PRO A C 1
ATOM 1487 O O . PRO A 1 187 ? -4.509 -6.983 -9.392 1.00 44.84 187 PRO A O 1
ATOM 1490 N N . GLU A 1 188 ? -6.727 -7.412 -9.037 1.00 45.91 188 GLU A N 1
ATOM 1491 C CA . GLU A 1 188 ? -6.584 -8.408 -7.972 1.00 45.91 188 GLU A CA 1
ATOM 1492 C C . GLU A 1 188 ? -5.439 -9.371 -8.304 1.00 45.91 188 GLU A C 1
ATOM 1494 O O . GLU A 1 188 ? -5.157 -9.644 -9.481 1.00 45.91 188 GLU A O 1
ATOM 1499 N N . LEU A 1 189 ? -4.761 -9.883 -7.273 1.00 45.81 189 LEU A N 1
ATOM 1500 C CA . LEU A 1 189 ? -3.834 -11.004 -7.402 1.00 45.81 189 LEU A CA 1
ATOM 1501 C C . LEU A 1 189 ? -4.579 -12.152 -8.091 1.00 45.81 189 LEU A C 1
ATOM 1503 O O . LEU A 1 189 ? -5.244 -12.968 -7.463 1.00 45.81 189 LEU A O 1
ATOM 1507 N N . CYS A 1 190 ? -4.516 -12.169 -9.421 1.00 45.03 190 CYS A N 1
ATOM 1508 C CA . CYS A 1 190 ? -5.112 -13.204 -10.224 1.00 45.03 190 CYS A CA 1
ATOM 1509 C C . CYS A 1 190 ? -4.430 -14.483 -9.759 1.00 45.03 190 CYS A C 1
ATOM 1511 O O . CYS A 1 190 ? -3.214 -14.615 -9.917 1.00 45.03 190 CYS A O 1
ATOM 1513 N N . GLN A 1 191 ? -5.204 -15.414 -9.193 1.00 54.34 191 GLN A N 1
ATOM 1514 C CA . GLN A 1 191 ? -4.714 -16.732 -8.772 1.00 54.34 191 GLN A CA 1
ATOM 1515 C C . GLN A 1 191 ? -3.974 -17.457 -9.915 1.00 54.34 191 GLN A C 1
ATOM 1517 O O . GLN A 1 191 ? -3.231 -18.404 -9.685 1.00 54.34 191 GLN A O 1
ATOM 1522 N N . ASN A 1 192 ? -4.134 -16.982 -11.157 1.00 66.88 192 ASN A N 1
ATOM 1523 C CA . ASN A 1 192 ? -3.375 -17.398 -12.318 1.00 66.88 192 ASN A CA 1
ATOM 1524 C C . ASN A 1 192 ? -2.515 -16.241 -12.875 1.00 66.88 192 ASN A C 1
ATOM 1526 O O . ASN A 1 192 ? -2.906 -15.544 -13.816 1.00 66.88 192 ASN A O 1
ATOM 1530 N N . LEU A 1 193 ? -1.312 -16.063 -12.313 1.00 74.56 193 LEU A N 1
ATOM 1531 C CA . LEU A 1 193 ? -0.305 -15.100 -12.792 1.00 74.56 193 LEU A CA 1
ATOM 1532 C C . LEU A 1 193 ? -0.007 -15.256 -14.294 1.00 74.56 193 LEU A C 1
ATOM 1534 O O . LEU A 1 193 ? 0.236 -14.260 -14.971 1.00 74.56 193 LEU A O 1
ATOM 1538 N N . GLY A 1 194 ? -0.107 -16.477 -14.832 1.00 76.06 194 GLY A N 1
ATOM 1539 C CA . GLY A 1 194 ? 0.028 -16.748 -16.264 1.00 76.06 194 GLY A CA 1
ATOM 1540 C C . GLY A 1 194 ? -1.053 -16.064 -17.103 1.00 76.06 194 GLY A C 1
ATOM 1541 O O . GLY A 1 194 ? -0.733 -15.372 -18.064 1.00 76.06 194 GLY A O 1
ATOM 1542 N N . LYS A 1 195 ? -2.332 -16.166 -16.715 1.00 77.38 195 LYS A N 1
ATOM 1543 C CA . LYS A 1 195 ? -3.433 -15.453 -17.393 1.00 77.38 195 LYS A CA 1
ATOM 1544 C C . LYS A 1 195 ? -3.261 -13.936 -17.322 1.00 77.38 195 LYS A C 1
ATOM 1546 O O . LYS A 1 195 ? -3.505 -13.261 -18.319 1.00 77.38 195 LYS A O 1
ATOM 1551 N N . LYS A 1 196 ? -2.806 -13.405 -16.180 1.00 78.62 196 LYS A N 1
ATOM 1552 C CA . LYS A 1 196 ? -2.497 -11.972 -16.029 1.00 78.62 196 LYS A CA 1
ATOM 1553 C C . LYS A 1 196 ? -1.374 -11.545 -16.973 1.00 78.62 196 LYS A C 1
ATOM 1555 O O . LYS A 1 196 ? -1.526 -10.550 -17.673 1.00 78.62 196 LYS A O 1
ATOM 1560 N N . LEU A 1 197 ? -0.285 -12.311 -17.032 1.00 81.56 197 LEU A N 1
ATOM 1561 C CA . LEU A 1 197 ? 0.836 -12.043 -17.932 1.00 81.56 197 LEU A CA 1
ATOM 1562 C C . LEU A 1 197 ? 0.399 -12.081 -19.402 1.00 81.56 197 LEU A C 1
ATOM 1564 O O . LEU A 1 197 ? 0.704 -11.156 -20.148 1.00 81.56 197 LEU A O 1
ATOM 1568 N N . ILE A 1 198 ? -0.384 -13.091 -19.797 1.00 81.12 198 ILE A N 1
ATOM 1569 C CA . ILE A 1 198 ? -0.959 -13.187 -21.146 1.00 81.12 198 ILE A CA 1
ATOM 1570 C C . ILE A 1 198 ? -1.801 -11.948 -21.448 1.00 81.12 198 ILE A C 1
ATOM 1572 O O . ILE A 1 198 ? -1.614 -11.331 -22.492 1.00 81.12 198 ILE A O 1
ATOM 1576 N N . MET A 1 199 ? -2.692 -11.544 -20.539 1.00 81.88 199 MET A N 1
ATOM 1577 C CA . MET A 1 199 ? -3.540 -10.365 -20.731 1.00 81.88 199 MET A CA 1
ATOM 1578 C C . MET A 1 199 ? -2.717 -9.080 -20.887 1.00 81.88 199 MET A C 1
ATOM 1580 O O . MET A 1 199 ? -3.014 -8.284 -21.774 1.00 81.88 199 MET A O 1
ATOM 1584 N N . LEU A 1 200 ? -1.673 -8.895 -20.071 1.00 81.31 200 LEU A N 1
ATOM 1585 C CA . LEU A 1 200 ? -0.797 -7.720 -20.122 1.00 81.31 200 LEU A CA 1
ATOM 1586 C C . LEU A 1 200 ? 0.011 -7.662 -21.424 1.00 81.31 200 LEU A C 1
ATOM 1588 O O . LEU A 1 200 ? 0.046 -6.620 -22.070 1.00 81.31 200 LEU A O 1
ATOM 1592 N N . ILE A 1 201 ? 0.611 -8.781 -21.837 1.00 79.31 201 ILE A N 1
ATOM 1593 C CA . ILE A 1 201 ? 1.452 -8.836 -23.041 1.00 79.31 201 ILE A CA 1
ATOM 1594 C C . ILE A 1 201 ? 0.606 -8.748 -24.325 1.00 79.31 201 ILE A C 1
ATOM 1596 O O . ILE A 1 201 ? 1.035 -8.175 -25.324 1.00 79.31 201 ILE A O 1
ATOM 1600 N N . THR A 1 202 ? -0.616 -9.286 -24.321 1.00 82.00 202 THR A N 1
ATOM 1601 C CA . THR A 1 202 ? -1.507 -9.259 -25.498 1.00 82.00 202 THR A CA 1
ATOM 1602 C C . THR A 1 202 ? -2.446 -8.052 -25.536 1.00 82.00 202 THR A C 1
ATOM 1604 O O . THR A 1 202 ? -3.124 -7.838 -26.542 1.00 82.00 202 THR A O 1
ATOM 1607 N N . GLY A 1 203 ? -2.546 -7.276 -24.453 1.00 76.69 203 GLY A N 1
ATOM 1608 C CA . GLY A 1 203 ? -3.573 -6.239 -24.308 1.00 76.69 203 GLY A CA 1
ATOM 1609 C C . GLY A 1 203 ? -4.998 -6.795 -24.425 1.00 76.69 203 GLY A C 1
ATOM 1610 O O . GLY A 1 203 ? -5.869 -6.135 -24.985 1.00 76.69 203 GLY A O 1
ATOM 1611 N N . GLY A 1 204 ? -5.216 -8.041 -23.986 1.00 75.69 204 GLY A N 1
ATOM 1612 C CA . GLY A 1 204 ? -6.495 -8.754 -24.094 1.00 75.69 204 GLY A CA 1
ATOM 1613 C C . GLY A 1 204 ? -6.790 -9.382 -25.465 1.00 75.69 204 GLY A C 1
ATOM 1614 O O . GLY A 1 204 ? -7.856 -9.973 -25.643 1.00 75.69 204 GLY A O 1
ATOM 1615 N N . LYS A 1 205 ? -5.874 -9.286 -26.439 1.00 80.06 205 LYS A N 1
ATOM 1616 C CA . LYS A 1 205 ? -6.000 -9.951 -27.749 1.00 80.06 205 LYS A CA 1
ATOM 1617 C C . LYS A 1 205 ? -5.610 -11.438 -27.664 1.00 80.06 205 LYS A C 1
ATOM 1619 O O . LYS A 1 205 ? -4.993 -11.892 -26.709 1.00 80.06 205 LYS A O 1
ATOM 1624 N N . LYS A 1 206 ? -5.944 -12.223 -28.698 1.00 79.12 206 LYS A N 1
ATOM 1625 C CA . LYS A 1 206 ? -5.572 -13.656 -28.775 1.00 79.12 206 LYS A CA 1
ATOM 1626 C C . LYS A 1 206 ? -4.089 -13.898 -29.066 1.00 79.12 206 LYS A C 1
ATOM 1628 O O . LYS A 1 206 ? -3.581 -14.973 -28.772 1.00 79.12 206 LYS A O 1
ATOM 1633 N N . ILE A 1 207 ? -3.423 -12.927 -29.685 1.00 81.06 207 ILE A N 1
ATOM 1634 C CA . ILE A 1 207 ? -2.015 -12.993 -30.073 1.00 81.06 207 ILE A CA 1
ATOM 1635 C C . ILE A 1 207 ? -1.307 -11.721 -29.626 1.00 81.06 207 ILE A C 1
ATOM 1637 O O . ILE A 1 207 ? -1.939 -10.678 -29.445 1.00 81.06 207 ILE A O 1
ATOM 1641 N N . MET A 1 208 ? 0.005 -11.824 -29.457 1.00 80.69 208 MET A N 1
ATOM 1642 C CA . MET A 1 208 ? 0.848 -10.685 -29.132 1.00 80.69 208 MET A CA 1
ATOM 1643 C C . MET A 1 208 ? 0.925 -9.712 -30.306 1.00 80.69 208 MET A C 1
ATOM 1645 O O . MET A 1 208 ? 0.993 -10.122 -31.467 1.00 80.69 208 MET A O 1
ATOM 1649 N N . ASP A 1 209 ? 0.918 -8.425 -29.985 1.00 78.75 209 ASP A N 1
ATOM 1650 C CA . ASP A 1 209 ? 1.063 -7.360 -30.964 1.00 78.75 209 ASP A CA 1
ATOM 1651 C C . ASP A 1 209 ? 2.530 -7.255 -31.407 1.00 78.75 209 ASP A C 1
ATOM 1653 O O . ASP A 1 209 ? 3.396 -6.865 -30.622 1.00 78.75 209 ASP A O 1
ATOM 1657 N N . LYS A 1 210 ? 2.817 -7.650 -32.651 1.00 76.62 210 LYS A N 1
ATOM 1658 C CA . LYS A 1 210 ? 4.186 -7.682 -33.191 1.00 76.62 210 LYS A CA 1
ATOM 1659 C C . LYS A 1 210 ? 4.739 -6.292 -33.508 1.00 76.62 210 LYS A C 1
ATOM 1661 O O . LYS A 1 210 ? 5.945 -6.155 -33.684 1.00 76.62 210 LYS A O 1
ATOM 1666 N N . GLU A 1 211 ? 3.886 -5.273 -33.560 1.00 79.38 211 GLU A N 1
ATOM 1667 C CA . GLU A 1 211 ? 4.289 -3.897 -33.866 1.00 79.38 211 GLU A CA 1
ATOM 1668 C C . GLU A 1 211 ? 4.830 -3.161 -32.630 1.00 79.38 211 GLU A C 1
ATOM 1670 O O . GLU A 1 211 ? 5.465 -2.114 -32.749 1.00 79.38 211 GLU A O 1
ATOM 1675 N N . LYS A 1 212 ? 4.620 -3.714 -31.428 1.00 80.38 212 LYS A N 1
ATOM 1676 C CA . LYS A 1 212 ? 5.046 -3.092 -30.172 1.00 80.38 212 LYS A CA 1
ATOM 1677 C C . LYS A 1 212 ? 6.438 -3.540 -29.758 1.00 80.38 212 LYS A C 1
ATOM 1679 O O . LYS A 1 212 ? 6.720 -4.732 -29.667 1.00 80.38 212 LYS A O 1
ATOM 1684 N N . TRP A 1 213 ? 7.280 -2.568 -29.428 1.00 84.94 213 TRP A N 1
ATOM 1685 C CA . TRP A 1 213 ? 8.581 -2.798 -28.810 1.00 84.94 213 TRP A CA 1
ATOM 1686 C C . TRP A 1 213 ? 8.448 -2.922 -27.294 1.00 84.94 213 TRP A C 1
ATOM 1688 O O . TRP A 1 213 ? 7.734 -2.145 -26.660 1.00 84.94 213 TRP A O 1
ATOM 1698 N N . HIS A 1 214 ? 9.163 -3.880 -26.712 1.00 86.56 214 HIS A N 1
ATOM 1699 C CA . HIS A 1 214 ? 9.110 -4.168 -25.282 1.00 86.56 214 HIS A CA 1
ATOM 1700 C C . HIS A 1 214 ? 10.443 -3.849 -24.609 1.00 86.56 214 HIS A C 1
ATOM 1702 O O . HIS A 1 214 ? 11.508 -4.209 -25.110 1.00 86.56 214 HIS A O 1
ATOM 1708 N N . ILE A 1 215 ? 10.376 -3.212 -23.443 1.00 90.75 215 ILE A N 1
ATOM 1709 C CA . ILE A 1 215 ? 11.507 -3.079 -22.524 1.00 90.75 215 ILE A CA 1
ATOM 1710 C C . ILE A 1 215 ? 11.267 -4.068 -21.393 1.00 90.75 215 ILE A C 1
ATOM 1712 O O . ILE A 1 215 ? 10.234 -4.005 -20.725 1.00 90.75 215 ILE A O 1
ATOM 1716 N N . LEU A 1 216 ? 12.206 -4.984 -21.184 1.00 93.44 216 LEU A N 1
ATOM 1717 C CA . LEU A 1 216 ? 12.126 -5.946 -20.092 1.00 93.44 216 LEU A CA 1
ATOM 1718 C C . LEU A 1 216 ? 12.975 -5.475 -18.919 1.00 93.44 216 LEU A C 1
ATOM 1720 O O . LEU A 1 216 ? 14.083 -4.983 -19.102 1.00 93.44 216 LEU A O 1
ATOM 1724 N N . VAL A 1 217 ? 12.460 -5.663 -17.709 1.00 95.25 217 VAL A N 1
ATOM 1725 C CA . VAL A 1 217 ? 13.213 -5.469 -16.471 1.00 95.25 217 VAL A CA 1
ATOM 1726 C C . VAL A 1 217 ? 13.222 -6.803 -15.749 1.00 95.25 217 VAL A C 1
ATOM 1728 O O . VAL A 1 217 ? 12.163 -7.334 -15.413 1.00 95.25 217 VAL A O 1
ATOM 1731 N N . THR A 1 218 ? 14.407 -7.370 -15.558 1.00 95.12 218 THR A N 1
ATOM 1732 C CA . THR A 1 218 ? 14.574 -8.734 -15.056 1.00 95.12 218 THR A CA 1
ATOM 1733 C C . THR A 1 218 ? 15.529 -8.775 -13.877 1.00 95.12 218 THR A C 1
ATOM 1735 O O . THR A 1 218 ? 16.395 -7.922 -13.707 1.00 95.12 218 THR A O 1
ATOM 1738 N N . ASN A 1 219 ? 15.372 -9.801 -13.051 1.00 94.38 219 ASN A N 1
ATOM 1739 C CA . ASN A 1 219 ? 16.326 -10.179 -12.016 1.00 94.38 219 ASN A CA 1
ATOM 1740 C C . ASN A 1 219 ? 16.568 -11.691 -12.130 1.00 94.38 219 ASN A C 1
ATOM 1742 O O . ASN A 1 219 ? 16.076 -12.303 -13.071 1.00 94.38 219 ASN A O 1
ATOM 1746 N N . ARG A 1 220 ? 17.298 -12.299 -11.196 1.00 94.81 220 ARG A N 1
ATOM 1747 C CA . ARG A 1 220 ? 17.713 -13.705 -11.259 1.00 94.81 220 ARG A CA 1
ATOM 1748 C C . ARG A 1 220 ? 16.538 -14.660 -11.465 1.00 94.81 220 ARG A C 1
ATOM 1750 O O . ARG A 1 220 ? 15.610 -14.697 -10.660 1.00 94.81 220 ARG A O 1
ATOM 1757 N N . PHE A 1 221 ? 16.635 -15.482 -12.509 1.00 92.19 221 PHE A N 1
ATOM 1758 C CA . PHE A 1 221 ? 15.685 -16.557 -12.804 1.00 92.19 221 PHE A CA 1
ATOM 1759 C C . PHE A 1 221 ? 16.081 -17.820 -12.038 1.00 92.19 221 PHE A C 1
ATOM 1761 O O . PHE A 1 221 ? 17.269 -18.121 -11.891 1.00 92.19 221 PHE A O 1
ATOM 1768 N N . GLN A 1 222 ? 15.103 -18.604 -11.575 1.00 92.56 222 GLN A N 1
ATOM 1769 C CA . GLN A 1 222 ? 15.404 -19.954 -11.102 1.00 92.56 222 GLN A CA 1
ATOM 1770 C C . GLN A 1 222 ? 15.644 -20.870 -12.306 1.00 92.56 222 GLN A C 1
ATOM 1772 O O . GLN A 1 222 ? 15.074 -20.671 -13.377 1.00 92.56 222 GLN A O 1
ATOM 1777 N N . LYS A 1 223 ? 16.430 -21.940 -12.125 1.00 90.88 223 LYS A N 1
ATOM 1778 C CA . LYS A 1 223 ? 16.720 -22.911 -13.200 1.00 90.88 223 LYS A CA 1
ATOM 1779 C C . LYS A 1 223 ? 15.463 -23.451 -13.888 1.00 90.88 223 LYS A C 1
ATOM 1781 O O . LYS A 1 223 ? 15.474 -23.651 -15.093 1.00 90.88 223 LYS A O 1
ATOM 1786 N N . LYS A 1 224 ? 14.383 -23.670 -13.131 1.00 89.56 224 LYS A N 1
ATOM 1787 C CA . LYS A 1 224 ? 13.096 -24.130 -13.673 1.00 89.56 224 LYS A CA 1
ATOM 1788 C C . LYS A 1 224 ? 12.426 -23.079 -14.571 1.00 89.56 224 LYS A C 1
ATOM 1790 O O . LYS A 1 224 ? 11.788 -23.447 -15.546 1.00 89.56 224 LYS A O 1
ATOM 1795 N N . ASP A 1 225 ? 12.594 -21.793 -14.259 1.00 88.38 225 ASP A N 1
ATOM 1796 C CA . ASP A 1 225 ? 11.965 -20.690 -14.991 1.00 88.38 225 ASP A CA 1
ATOM 1797 C C . ASP A 1 225 ? 12.685 -20.456 -16.326 1.00 88.38 225 ASP A C 1
ATOM 1799 O O . ASP A 1 225 ? 12.053 -20.135 -17.330 1.00 88.38 225 ASP A O 1
ATOM 1803 N N . LEU A 1 226 ? 14.001 -20.705 -16.362 1.00 92.50 226 LEU A N 1
ATOM 1804 C CA . LEU A 1 226 ? 14.807 -20.679 -17.587 1.00 92.50 226 LEU A CA 1
ATOM 1805 C C . LEU A 1 226 ? 14.345 -21.703 -18.636 1.00 92.50 226 LEU A C 1
ATOM 1807 O O . LEU A 1 226 ? 14.552 -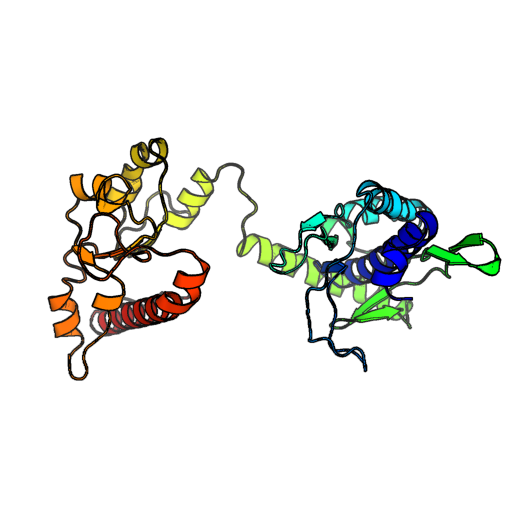21.483 -19.823 1.00 92.50 226 LEU A O 1
ATOM 1811 N N . LEU A 1 227 ? 13.672 -22.784 -18.225 1.00 89.62 227 LEU A N 1
ATOM 1812 C CA . LEU A 1 227 ? 13.099 -23.774 -19.148 1.00 89.62 227 LEU A CA 1
ATOM 1813 C C . LEU A 1 227 ? 11.846 -23.262 -19.877 1.00 89.62 227 LEU A C 1
ATOM 1815 O O . LEU A 1 227 ? 11.330 -23.948 -20.748 1.00 89.62 227 LEU A O 1
ATOM 1819 N N . SER A 1 228 ? 11.311 -22.101 -19.487 1.00 88.62 228 SER A N 1
ATOM 1820 C CA . SER A 1 228 ? 10.040 -21.560 -19.987 1.00 88.62 228 SER A CA 1
ATOM 1821 C C . SER A 1 228 ? 10.199 -20.174 -20.623 1.00 88.62 228 SER A C 1
ATOM 1823 O O . SER A 1 228 ? 9.283 -19.354 -20.562 1.00 88.62 228 SER A O 1
ATOM 1825 N N . ILE A 1 229 ? 11.356 -19.888 -21.229 1.00 92.19 229 ILE A N 1
ATOM 1826 C CA . ILE A 1 229 ? 11.661 -18.568 -21.812 1.00 92.19 229 ILE A CA 1
ATOM 1827 C C . ILE A 1 229 ? 11.212 -18.411 -23.271 1.00 92.19 229 ILE A C 1
ATOM 1829 O O . ILE A 1 229 ? 11.332 -17.321 -23.823 1.00 92.19 229 ILE A O 1
ATOM 1833 N N . ASP A 1 230 ? 10.660 -19.454 -23.895 1.00 89.75 230 ASP A N 1
ATOM 1834 C CA . ASP A 1 230 ? 10.306 -19.472 -25.324 1.00 89.75 230 ASP A CA 1
ATOM 1835 C C . ASP A 1 230 ? 9.370 -18.332 -25.739 1.00 89.75 230 ASP A C 1
ATOM 1837 O O . ASP A 1 230 ? 9.452 -17.806 -26.852 1.00 89.75 230 ASP A O 1
ATOM 1841 N N . PHE A 1 231 ? 8.480 -17.905 -24.839 1.00 86.25 231 PHE A N 1
ATOM 1842 C CA . PHE A 1 231 ? 7.592 -16.782 -25.125 1.00 86.25 231 PHE A CA 1
ATOM 1843 C C . PHE A 1 231 ? 8.371 -15.472 -25.318 1.00 86.25 231 PHE A C 1
ATOM 1845 O O . PHE A 1 231 ? 7.980 -14.679 -26.168 1.00 86.25 231 PHE A O 1
ATOM 1852 N N . LEU A 1 232 ? 9.492 -15.277 -24.606 1.00 90.94 232 LEU A N 1
ATOM 1853 C CA . LEU A 1 232 ? 10.377 -14.113 -24.747 1.00 90.94 232 LEU A CA 1
ATOM 1854 C C . LEU A 1 232 ? 11.097 -14.108 -26.099 1.00 90.94 232 LEU A C 1
ATOM 1856 O O . LEU A 1 232 ? 11.332 -13.039 -26.653 1.00 90.94 232 LEU A O 1
ATOM 1860 N N . LEU A 1 233 ? 11.413 -15.284 -26.654 1.00 88.69 233 LEU A N 1
ATOM 1861 C CA . LEU A 1 233 ? 12.030 -15.410 -27.985 1.00 88.69 233 LEU A CA 1
ATOM 1862 C C . LEU A 1 233 ? 11.102 -14.891 -29.096 1.00 88.69 233 LEU A C 1
ATOM 1864 O O . LEU A 1 233 ? 11.551 -14.446 -30.145 1.00 88.69 233 LEU A O 1
ATOM 1868 N N . ASN A 1 234 ? 9.791 -14.916 -28.852 1.00 85.50 234 ASN A N 1
ATOM 1869 C CA . ASN A 1 234 ? 8.778 -14.439 -29.790 1.00 85.50 234 ASN A CA 1
ATOM 1870 C C . ASN A 1 234 ? 8.354 -12.980 -29.538 1.00 85.50 234 ASN A C 1
ATOM 1872 O O . ASN A 1 234 ? 7.518 -12.452 -30.276 1.00 85.50 234 ASN A O 1
ATOM 1876 N N . MET A 1 235 ? 8.897 -12.330 -28.503 1.00 87.50 235 MET A N 1
ATOM 1877 C CA . MET A 1 235 ? 8.629 -10.925 -28.199 1.00 87.50 235 MET A CA 1
ATOM 1878 C C . MET A 1 235 ? 9.538 -10.011 -29.018 1.00 87.50 235 MET A C 1
ATOM 1880 O O . MET A 1 235 ? 10.739 -10.247 -29.133 1.00 87.50 235 MET A O 1
ATOM 1884 N N . ASN A 1 236 ? 8.987 -8.899 -29.504 1.00 88.38 236 ASN A N 1
ATOM 1885 C CA . ASN A 1 236 ? 9.788 -7.831 -30.092 1.00 88.38 236 ASN A CA 1
ATOM 1886 C C . ASN A 1 236 ? 10.431 -6.989 -28.972 1.00 88.38 236 ASN A C 1
ATOM 1888 O O . ASN A 1 236 ? 9.882 -5.973 -28.535 1.00 88.38 236 ASN A O 1
ATOM 1892 N N . ILE A 1 237 ? 11.540 -7.488 -28.423 1.00 90.62 237 ILE A N 1
ATOM 1893 C CA . ILE A 1 237 ? 12.262 -6.875 -27.303 1.00 90.62 237 ILE A CA 1
ATOM 1894 C C . ILE A 1 237 ? 13.230 -5.833 -27.853 1.00 90.62 237 ILE A C 1
ATOM 1896 O O . ILE A 1 237 ? 14.057 -6.125 -28.708 1.00 90.62 237 ILE A O 1
ATOM 1900 N N . PHE A 1 238 ? 13.158 -4.618 -27.326 1.00 88.50 238 PHE A N 1
ATOM 1901 C CA . PHE A 1 238 ? 14.108 -3.562 -27.646 1.00 88.50 238 PHE A CA 1
ATOM 1902 C C . PHE A 1 238 ? 15.355 -3.639 -26.763 1.00 88.50 238 PHE A C 1
ATOM 1904 O O . PHE A 1 238 ? 16.487 -3.651 -27.251 1.00 88.50 238 PHE A O 1
ATOM 1911 N N . CYS A 1 239 ? 15.154 -3.702 -25.448 1.00 92.62 239 CYS A N 1
ATOM 1912 C CA . CYS A 1 239 ? 16.241 -3.869 -24.496 1.00 92.62 239 CYS A CA 1
ATOM 1913 C C . CYS A 1 239 ? 15.789 -4.606 -23.236 1.00 92.62 239 CYS A C 1
ATOM 1915 O O . CYS A 1 239 ? 14.597 -4.692 -22.921 1.00 92.62 239 CYS A O 1
ATOM 1917 N N . VAL A 1 240 ? 16.776 -5.129 -22.515 1.00 95.81 240 VAL A N 1
ATOM 1918 C CA . VAL A 1 240 ? 16.606 -5.807 -21.232 1.00 95.81 240 VAL A CA 1
ATOM 1919 C C . VAL A 1 240 ? 17.461 -5.093 -20.194 1.00 95.81 240 VAL A C 1
ATOM 1921 O O . VAL A 1 240 ? 18.669 -4.970 -20.370 1.00 95.81 240 VAL A O 1
ATOM 1924 N N . PHE A 1 241 ? 16.844 -4.633 -19.113 1.00 97.12 241 PHE A N 1
ATOM 1925 C CA . PHE A 1 241 ? 17.513 -4.169 -17.904 1.00 97.12 241 PHE A CA 1
ATOM 1926 C C . PHE A 1 241 ? 17.606 -5.334 -16.922 1.00 97.12 241 PHE A C 1
ATOM 1928 O O . PHE A 1 241 ? 16.631 -5.665 -16.247 1.00 97.12 241 PHE A O 1
ATOM 1935 N N . ASP A 1 242 ? 18.776 -5.956 -16.855 1.00 97.56 242 ASP A N 1
ATOM 1936 C CA . ASP A 1 242 ? 19.002 -7.194 -16.121 1.00 97.56 242 ASP A CA 1
ATOM 1937 C C . ASP A 1 242 ? 19.812 -6.958 -14.845 1.00 97.56 242 ASP A C 1
ATOM 1939 O O . ASP A 1 242 ? 20.945 -6.472 -14.877 1.00 97.56 242 ASP A O 1
ATOM 1943 N N . PHE A 1 243 ? 19.221 -7.291 -13.704 1.00 97.12 243 PHE A N 1
ATOM 1944 C CA . PHE A 1 243 ? 19.810 -7.096 -12.383 1.00 97.12 243 PHE A CA 1
ATOM 1945 C C . PHE A 1 243 ? 20.555 -8.327 -11.855 1.00 97.12 243 PHE A C 1
ATOM 1947 O O . PHE A 1 243 ? 21.170 -8.231 -10.792 1.00 97.12 243 PHE A O 1
ATOM 1954 N N . ASP A 1 244 ? 20.545 -9.455 -12.573 1.00 97.06 244 ASP A N 1
ATOM 1955 C CA . ASP A 1 244 ? 21.273 -10.651 -12.151 1.00 97.06 244 ASP A CA 1
ATOM 1956 C C . ASP A 1 244 ? 22.738 -10.624 -12.618 1.00 97.06 244 ASP A C 1
ATOM 1958 O O . ASP A 1 244 ? 23.011 -10.720 -13.820 1.00 97.06 244 ASP A O 1
ATOM 1962 N N . PRO A 1 245 ? 23.711 -10.547 -11.691 1.00 96.50 245 PRO A N 1
ATOM 1963 C CA . PRO A 1 245 ? 25.125 -10.466 -12.049 1.00 96.50 245 PRO A CA 1
ATOM 1964 C C . PRO A 1 245 ? 25.685 -11.746 -12.683 1.00 96.50 245 PRO A C 1
ATOM 1966 O O . PRO A 1 245 ? 26.763 -11.707 -13.281 1.00 96.50 245 PRO A O 1
ATOM 1969 N N . ASP A 1 246 ? 24.964 -12.865 -12.570 1.00 97.12 246 ASP A N 1
ATOM 1970 C CA . ASP A 1 246 ? 25.333 -14.163 -13.144 1.00 97.12 246 ASP A CA 1
ATOM 1971 C C . ASP A 1 246 ? 24.610 -14.454 -14.470 1.00 97.12 246 ASP A C 1
ATOM 1973 O O . ASP A 1 246 ? 24.852 -15.491 -15.103 1.00 97.12 246 ASP A O 1
ATOM 1977 N N . SER A 1 247 ? 23.756 -13.530 -14.933 1.00 97.50 247 SER A N 1
ATOM 1978 C CA . SER A 1 247 ? 22.865 -13.755 -16.073 1.00 97.50 247 SER A CA 1
ATOM 1979 C C . SER A 1 247 ? 23.607 -14.117 -17.357 1.00 97.50 247 SER A C 1
ATOM 1981 O O . SER A 1 247 ? 23.164 -14.986 -18.107 1.00 97.50 247 SER A O 1
ATOM 1983 N N . ASN A 1 248 ? 24.782 -13.518 -17.587 1.00 96.75 248 ASN A N 1
ATOM 1984 C CA . ASN A 1 248 ? 25.604 -13.780 -18.772 1.00 96.75 248 ASN A CA 1
ATOM 1985 C C . ASN A 1 248 ? 26.159 -15.215 -18.838 1.00 96.75 248 ASN A C 1
ATOM 1987 O O . ASN A 1 248 ? 26.428 -15.721 -19.929 1.00 96.75 248 ASN A O 1
ATOM 1991 N N . VAL A 1 249 ? 26.361 -15.854 -17.683 1.00 95.94 249 VAL A N 1
ATOM 1992 C CA . VAL A 1 249 ? 27.003 -17.173 -17.585 1.00 95.94 249 VAL A CA 1
ATOM 1993 C C . VAL A 1 249 ? 25.981 -18.284 -17.400 1.00 95.94 249 VAL A C 1
ATOM 1995 O O . VAL A 1 249 ? 26.138 -19.344 -17.996 1.00 95.94 249 VAL A O 1
ATOM 1998 N N . SER A 1 250 ? 24.965 -18.069 -16.561 1.00 95.38 250 SER A N 1
ATOM 1999 C CA . SER A 1 250 ? 24.029 -19.137 -16.178 1.00 95.38 250 SER A CA 1
ATOM 2000 C C . SER A 1 250 ? 22.574 -18.699 -15.997 1.00 95.38 250 SER A C 1
ATOM 2002 O O . SER A 1 250 ? 21.750 -19.516 -15.589 1.00 95.38 250 SER A O 1
ATOM 2004 N N . GLY A 1 251 ? 22.247 -17.438 -16.290 1.00 96.19 251 GLY A N 1
ATOM 2005 C CA . GLY A 1 251 ? 20.883 -16.919 -16.186 1.00 96.19 251 GLY A CA 1
ATOM 2006 C C . GLY A 1 251 ? 20.244 -16.623 -17.540 1.00 96.19 251 GLY A C 1
ATOM 2007 O O . GLY A 1 251 ? 20.559 -17.242 -18.558 1.00 96.19 251 GLY A O 1
ATOM 2008 N N . LEU A 1 252 ? 19.307 -15.675 -17.541 1.00 97.00 252 LEU A N 1
ATOM 2009 C CA . LEU A 1 252 ? 18.435 -15.428 -18.687 1.00 97.00 252 LEU A CA 1
ATOM 2010 C C . LEU A 1 252 ? 19.214 -14.985 -19.933 1.00 97.00 252 LEU A C 1
ATOM 2012 O O . LEU A 1 252 ? 18.916 -15.458 -21.026 1.00 97.00 252 LEU A O 1
ATOM 2016 N N . CYS A 1 253 ? 20.222 -14.123 -19.779 1.00 97.12 253 CYS A N 1
ATOM 2017 C CA . CYS A 1 253 ? 21.042 -13.647 -20.894 1.00 97.12 253 CYS A CA 1
ATOM 2018 C C . CYS A 1 253 ? 21.769 -14.800 -21.589 1.00 97.12 253 CYS A C 1
ATOM 2020 O O . CYS A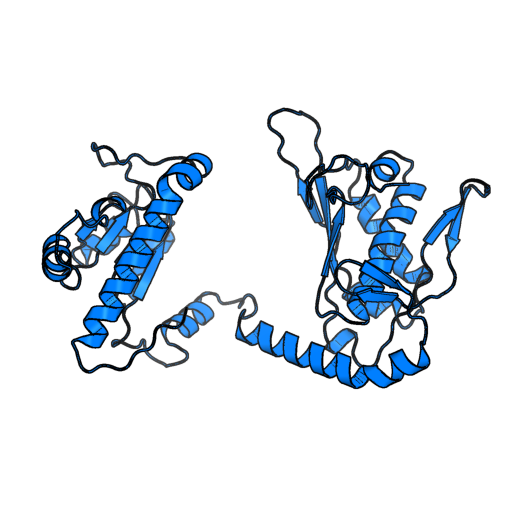 1 253 ? 21.799 -14.866 -22.817 1.00 97.12 253 CYS A O 1
ATOM 2022 N N . HIS A 1 254 ? 22.338 -15.718 -20.803 1.00 96.44 254 HIS A N 1
ATOM 2023 C CA . HIS A 1 254 ? 23.027 -16.896 -21.312 1.00 96.44 254 HIS A CA 1
ATOM 2024 C C . HIS A 1 254 ? 22.097 -17.769 -22.161 1.00 96.44 254 HIS A C 1
ATOM 2026 O O . HIS A 1 254 ? 22.442 -18.098 -23.295 1.00 96.44 254 HIS A O 1
ATOM 2032 N N . GLU A 1 255 ? 20.922 -18.114 -21.627 1.00 96.25 255 GLU A N 1
ATOM 2033 C CA . GLU A 1 255 ? 19.947 -18.961 -22.321 1.00 96.25 255 GLU A CA 1
ATOM 2034 C C . GLU A 1 255 ? 19.368 -18.269 -23.556 1.00 96.25 255 GLU A C 1
ATOM 2036 O O . GLU A 1 255 ? 19.355 -18.845 -24.642 1.00 96.25 255 GLU A O 1
ATOM 2041 N N . TYR A 1 256 ? 18.986 -16.996 -23.439 1.00 95.31 256 TYR A N 1
ATOM 2042 C CA . TYR A 1 256 ? 18.470 -16.218 -24.564 1.00 95.31 256 TYR A CA 1
ATOM 2043 C C . TYR A 1 256 ? 19.499 -16.105 -25.701 1.00 95.31 256 TYR A C 1
ATOM 2045 O O . TYR A 1 256 ? 19.156 -16.265 -26.874 1.00 95.31 256 TYR A O 1
ATOM 2053 N N . ASN A 1 257 ? 20.782 -15.916 -25.363 1.00 95.00 257 ASN A N 1
ATOM 2054 C CA . ASN A 1 257 ? 21.868 -15.798 -26.338 1.00 95.00 257 ASN A CA 1
ATOM 2055 C C . ASN A 1 257 ? 22.121 -17.076 -27.160 1.00 95.00 257 ASN A C 1
ATOM 2057 O O . ASN A 1 257 ? 22.799 -17.013 -28.185 1.00 95.00 257 ASN A O 1
ATOM 2061 N N . LYS A 1 258 ? 21.584 -18.232 -26.750 1.00 94.38 258 LYS A N 1
ATOM 2062 C CA . LYS A 1 258 ? 21.631 -19.464 -27.558 1.00 94.38 258 LYS A CA 1
ATOM 2063 C C . LYS A 1 258 ? 20.707 -19.396 -28.776 1.00 94.38 258 LYS A C 1
ATOM 2065 O O . LYS A 1 258 ? 20.959 -20.083 -29.761 1.00 94.38 258 LYS A O 1
ATOM 2070 N N . HIS A 1 259 ? 19.662 -18.573 -28.706 1.00 92.12 259 HIS A N 1
ATOM 2071 C CA . HIS A 1 259 ? 18.624 -18.465 -29.732 1.00 92.12 259 HIS A CA 1
ATOM 2072 C C . HIS A 1 259 ? 18.697 -17.143 -30.507 1.00 92.12 259 HIS A C 1
ATOM 2074 O O . HIS A 1 259 ? 18.494 -17.132 -31.720 1.00 92.12 259 HIS A O 1
ATOM 2080 N N . HIS A 1 260 ? 19.034 -16.039 -29.836 1.00 89.94 260 HIS A N 1
ATOM 2081 C CA . HIS A 1 260 ? 19.155 -14.712 -30.443 1.00 89.94 260 HIS A CA 1
ATOM 2082 C C . HIS A 1 260 ? 20.441 -14.023 -30.001 1.00 89.94 260 HIS A C 1
ATOM 2084 O O . HIS A 1 260 ? 20.746 -13.976 -28.816 1.00 89.94 260 HIS A O 1
ATOM 2090 N N . ALA A 1 261 ? 21.182 -13.432 -30.938 1.00 90.75 261 ALA A N 1
ATOM 2091 C CA . ALA A 1 261 ? 22.385 -12.680 -30.597 1.00 90.75 261 ALA A CA 1
ATOM 2092 C C . ALA A 1 261 ? 22.045 -11.476 -29.700 1.00 90.75 261 ALA A C 1
ATOM 2094 O O . ALA A 1 261 ? 21.207 -10.646 -30.060 1.00 90.75 261 ALA A O 1
ATOM 2095 N N . VAL A 1 262 ? 22.723 -11.366 -28.553 1.00 92.62 262 VAL A N 1
ATOM 2096 C CA . VAL A 1 262 ? 22.549 -10.242 -27.619 1.00 92.62 262 VAL A CA 1
ATOM 2097 C C . VAL A 1 262 ? 23.745 -9.300 -27.656 1.00 92.62 262 VAL A C 1
ATOM 2099 O O . VAL A 1 262 ? 24.904 -9.735 -27.616 1.00 92.62 262 VAL A O 1
ATOM 2102 N N . ASN A 1 263 ? 23.465 -7.998 -27.668 1.00 94.25 263 ASN A N 1
ATOM 2103 C CA . ASN A 1 263 ? 24.482 -6.970 -27.523 1.00 94.25 263 ASN A CA 1
ATOM 2104 C C . ASN A 1 263 ? 24.628 -6.595 -26.043 1.00 94.25 263 ASN A C 1
ATOM 2106 O O . ASN A 1 263 ? 23.675 -6.155 -25.405 1.00 94.25 263 ASN A O 1
ATOM 2110 N N . ARG A 1 264 ? 25.811 -6.822 -25.468 1.00 94.44 264 ARG A N 1
ATOM 2111 C CA . ARG A 1 264 ? 26.037 -6.761 -24.016 1.00 94.44 264 ARG A CA 1
ATOM 2112 C C . ARG A 1 264 ? 26.529 -5.380 -23.614 1.00 94.44 264 ARG A C 1
ATOM 2114 O O . ARG A 1 264 ? 27.633 -4.989 -23.981 1.00 94.44 264 ARG A O 1
ATOM 2121 N N . HIS A 1 265 ? 25.750 -4.692 -22.795 1.00 93.88 265 HIS A N 1
ATOM 2122 C CA . HIS A 1 265 ? 26.023 -3.339 -22.332 1.00 93.88 265 HIS A CA 1
ATOM 2123 C C . HIS A 1 265 ? 25.962 -3.240 -20.803 1.00 93.88 265 HIS A C 1
ATOM 2125 O O . HIS A 1 265 ? 25.317 -4.030 -20.121 1.00 93.88 265 HIS A O 1
ATOM 2131 N N . PHE A 1 266 ? 26.592 -2.208 -20.264 1.00 94.00 266 PHE A N 1
ATOM 2132 C CA . PHE A 1 266 ? 26.389 -1.689 -18.918 1.00 94.00 266 PHE A CA 1
ATOM 2133 C C . PHE A 1 266 ? 25.698 -0.328 -19.008 1.00 94.00 266 PHE A C 1
ATOM 2135 O O . PHE A 1 266 ? 25.743 0.341 -20.044 1.00 94.00 266 PHE A O 1
ATOM 2142 N N . MET A 1 267 ? 25.088 0.127 -17.913 1.00 91.94 267 MET A N 1
ATOM 2143 C CA . MET A 1 267 ? 24.383 1.419 -17.894 1.00 91.94 267 MET A CA 1
ATOM 2144 C C . MET A 1 267 ? 25.297 2.591 -18.286 1.00 91.94 267 MET A C 1
ATOM 2146 O O . MET A 1 267 ? 24.854 3.520 -18.954 1.00 91.94 267 MET A O 1
ATOM 2150 N N . GLN A 1 268 ? 26.592 2.529 -17.957 1.00 88.12 268 GLN A N 1
ATOM 2151 C CA . GLN A 1 268 ? 27.553 3.575 -18.327 1.00 88.12 268 GLN A CA 1
ATOM 2152 C C . GLN A 1 268 ? 27.761 3.711 -19.839 1.00 88.12 268 GLN A C 1
ATOM 2154 O O . GLN A 1 268 ? 28.082 4.803 -20.306 1.00 88.12 268 GLN A O 1
ATOM 2159 N N . ASN A 1 269 ? 27.556 2.641 -20.618 1.00 88.25 269 ASN A N 1
ATOM 2160 C CA . ASN A 1 269 ? 27.666 2.708 -22.077 1.00 88.25 269 ASN A CA 1
ATOM 2161 C C . ASN A 1 269 ? 26.617 3.640 -22.696 1.00 88.25 269 ASN A C 1
ATOM 2163 O O . ASN A 1 269 ? 26.814 4.117 -23.814 1.00 88.25 269 ASN A O 1
ATOM 2167 N N . TYR A 1 270 ? 25.543 3.935 -21.954 1.00 86.25 270 TYR A N 1
ATOM 2168 C CA . TYR A 1 270 ? 24.468 4.805 -22.408 1.00 86.25 270 TYR A CA 1
ATOM 2169 C C . TYR A 1 270 ? 24.700 6.291 -22.137 1.00 86.25 270 TYR A C 1
ATOM 2171 O O . TYR A 1 270 ? 23.906 7.115 -22.576 1.00 86.25 270 TYR A O 1
ATOM 2179 N N . LYS A 1 271 ? 25.807 6.663 -21.487 1.00 81.50 271 LYS A N 1
ATOM 2180 C CA . LYS A 1 271 ? 26.192 8.071 -21.377 1.00 81.50 271 LYS A CA 1
ATOM 2181 C C . LYS A 1 271 ? 26.626 8.600 -22.742 1.00 81.50 271 LYS A C 1
ATOM 2183 O O . LYS A 1 271 ? 27.575 8.088 -23.346 1.00 81.50 271 LYS A O 1
ATOM 2188 N N . ILE A 1 272 ? 25.935 9.630 -23.222 1.00 70.00 272 ILE A N 1
ATOM 2189 C CA . ILE A 1 272 ? 26.273 10.317 -24.470 1.00 70.00 272 ILE A CA 1
ATOM 2190 C C . ILE A 1 272 ? 27.472 11.240 -24.208 1.00 70.00 272 ILE A C 1
ATOM 2192 O O . ILE A 1 272 ? 27.381 12.132 -23.361 1.00 70.00 272 ILE A O 1
ATOM 2196 N N . PRO A 1 273 ? 28.606 11.060 -24.902 1.00 75.69 273 PRO A N 1
ATOM 2197 C CA . PRO A 1 273 ? 29.692 12.029 -24.851 1.00 75.69 273 PRO A CA 1
ATOM 2198 C C . PRO A 1 273 ? 29.235 13.376 -25.422 1.00 75.69 273 PRO A C 1
ATOM 2200 O O . PRO A 1 273 ? 28.510 13.417 -26.416 1.00 75.69 273 PRO A O 1
ATOM 2203 N N . SER A 1 274 ? 29.684 14.481 -24.823 1.00 75.19 274 SER A N 1
ATOM 2204 C CA . SER A 1 274 ? 29.386 15.825 -25.332 1.00 75.19 274 SER A CA 1
ATOM 2205 C C . SER A 1 274 ? 29.768 15.945 -26.814 1.00 75.19 274 SER A C 1
ATOM 2207 O O . SER A 1 274 ? 30.886 15.595 -27.191 1.00 75.19 274 SER A O 1
ATOM 2209 N N . GLY A 1 275 ? 28.836 16.419 -27.645 1.00 73.75 275 GLY A N 1
ATOM 2210 C CA . GLY A 1 275 ? 29.036 16.613 -29.085 1.00 73.75 275 GLY A CA 1
ATOM 2211 C C . GLY A 1 275 ? 28.734 15.401 -29.976 1.00 73.75 275 GLY A C 1
ATOM 2212 O O . GLY A 1 275 ? 28.769 15.553 -31.192 1.00 73.75 275 GLY A O 1
ATOM 2213 N N . MET A 1 276 ? 28.403 14.230 -29.418 1.00 82.00 276 MET A N 1
ATOM 2214 C CA . MET A 1 276 ? 27.969 13.072 -30.210 1.00 82.00 276 MET A CA 1
ATOM 2215 C C . MET A 1 276 ? 26.509 13.228 -30.644 1.00 82.00 276 MET A C 1
ATOM 2217 O O . MET A 1 276 ? 25.630 13.476 -29.815 1.00 82.00 276 MET A O 1
ATOM 2221 N N . SER A 1 277 ? 26.240 13.054 -31.938 1.00 81.06 277 SER A N 1
ATOM 2222 C CA . SER A 1 277 ? 24.871 13.041 -32.445 1.00 81.06 277 SER A CA 1
ATOM 2223 C C . SER A 1 277 ? 24.147 11.750 -32.063 1.00 81.06 277 SER A C 1
ATOM 2225 O O . SER A 1 277 ? 24.741 10.701 -31.805 1.00 81.06 277 SER A O 1
ATOM 2227 N N . ILE A 1 278 ? 22.820 11.809 -32.083 1.00 74.44 278 ILE A N 1
ATOM 2228 C CA . ILE A 1 278 ? 21.971 10.671 -31.730 1.00 74.44 278 ILE A CA 1
ATOM 2229 C C . ILE A 1 278 ? 22.146 9.506 -32.714 1.00 74.44 278 ILE A C 1
ATOM 2231 O O . ILE A 1 278 ? 22.252 8.364 -32.282 1.00 74.44 278 ILE A O 1
ATOM 2235 N N . ARG A 1 279 ? 22.295 9.785 -34.016 1.00 79.62 279 ARG A N 1
ATOM 2236 C CA . ARG A 1 279 ? 22.538 8.748 -35.036 1.00 79.62 279 ARG A CA 1
ATOM 2237 C C . ARG A 1 279 ? 23.878 8.035 -34.847 1.00 79.62 279 ARG A C 1
ATOM 2239 O O . ARG A 1 279 ? 23.967 6.822 -35.021 1.00 79.62 279 ARG A O 1
ATOM 2246 N N . GLU A 1 280 ? 24.924 8.774 -34.483 1.00 82.62 280 GLU A N 1
ATOM 2247 C CA . GLU A 1 280 ? 26.234 8.183 -34.177 1.00 82.62 280 GLU A CA 1
ATOM 2248 C C . GLU A 1 280 ? 26.158 7.292 -32.939 1.00 82.62 280 GLU A C 1
ATOM 2250 O O . GLU A 1 280 ? 26.742 6.210 -32.913 1.00 82.62 280 GLU A O 1
ATOM 2255 N N . PHE A 1 281 ? 25.402 7.716 -31.928 1.00 81.50 281 PHE A N 1
ATOM 2256 C CA . PHE A 1 281 ? 25.186 6.936 -30.719 1.00 81.50 281 PHE A CA 1
ATOM 2257 C C . PHE A 1 281 ? 24.370 5.657 -30.980 1.00 81.50 281 PHE A C 1
ATOM 2259 O O . PHE A 1 281 ? 24.754 4.590 -30.495 1.00 81.50 281 PHE A O 1
ATOM 2266 N N . GLU A 1 282 ? 23.295 5.740 -31.772 1.00 81.19 282 GLU A N 1
ATOM 2267 C CA . GLU A 1 282 ? 22.491 4.587 -32.207 1.00 81.19 282 GLU A CA 1
ATOM 2268 C C . GLU A 1 282 ? 23.352 3.550 -32.931 1.00 81.19 282 GLU A C 1
ATOM 2270 O O . GLU A 1 282 ? 23.336 2.376 -32.563 1.00 81.19 282 GLU A O 1
ATOM 2275 N N . SER A 1 283 ? 24.159 3.999 -33.899 1.00 84.44 283 SER A N 1
ATOM 2276 C CA . SER A 1 283 ? 25.087 3.146 -34.647 1.00 84.44 283 SER A CA 1
ATOM 2277 C C . SER A 1 283 ? 26.150 2.521 -33.737 1.00 84.44 283 SER A C 1
ATOM 2279 O O . SER A 1 283 ? 26.404 1.316 -33.794 1.00 84.44 283 SER A O 1
ATOM 2281 N N . ARG A 1 284 ? 26.721 3.310 -32.814 1.00 85.00 284 ARG A N 1
ATOM 2282 C CA . ARG A 1 284 ? 27.724 2.845 -31.843 1.00 85.00 284 ARG A CA 1
ATOM 2283 C C . ARG A 1 284 ? 27.198 1.722 -30.953 1.00 85.00 284 ARG A C 1
ATOM 2285 O O . ARG A 1 284 ? 27.923 0.765 -30.696 1.00 85.00 284 ARG A O 1
ATOM 2292 N N . LEU A 1 285 ? 25.967 1.852 -30.462 1.00 84.56 285 LEU A N 1
ATOM 2293 C CA . LEU A 1 285 ? 25.333 0.852 -29.600 1.00 84.56 285 LEU A CA 1
ATOM 2294 C C . LEU A 1 285 ? 24.566 -0.220 -30.384 1.00 84.56 285 LEU A C 1
ATOM 2296 O O . LEU A 1 285 ? 23.999 -1.120 -29.766 1.00 84.56 285 LEU A O 1
ATOM 2300 N N . ARG A 1 286 ? 24.544 -0.142 -31.722 1.00 85.81 286 ARG A N 1
ATOM 2301 C CA . ARG A 1 286 ? 23.759 -1.025 -32.601 1.00 85.81 286 ARG A CA 1
ATOM 2302 C C . ARG A 1 286 ? 22.306 -1.152 -32.140 1.00 85.81 286 ARG A C 1
ATOM 2304 O O . ARG A 1 286 ? 21.739 -2.246 -32.113 1.00 85.81 286 ARG A O 1
ATOM 2311 N N . LEU A 1 287 ? 21.728 -0.029 -31.707 1.00 80.06 287 LEU A N 1
ATOM 2312 C CA . LEU A 1 287 ? 20.334 0.003 -31.275 1.00 80.06 287 LEU A CA 1
ATOM 2313 C C . LEU A 1 287 ? 19.453 -0.405 -32.459 1.00 80.06 287 LEU A C 1
ATOM 2315 O O . LEU A 1 287 ? 19.713 0.005 -33.586 1.00 80.06 287 LEU A O 1
ATOM 2319 N N . PHE A 1 288 ? 18.407 -1.190 -32.196 1.00 77.00 288 PHE A N 1
ATOM 2320 C CA . PHE A 1 288 ? 17.461 -1.728 -33.188 1.00 77.00 288 PHE A CA 1
ATOM 2321 C C . PHE A 1 288 ? 18.004 -2.817 -34.134 1.00 77.00 288 PHE A C 1
ATOM 2323 O O . PHE A 1 288 ? 17.194 -3.550 -34.695 1.00 77.00 288 PHE A O 1
ATOM 2330 N N . ASP A 1 289 ? 19.324 -2.984 -34.265 1.00 81.44 289 ASP A N 1
ATOM 2331 C CA . ASP A 1 289 ? 19.926 -4.097 -35.021 1.00 81.44 289 ASP A CA 1
ATOM 2332 C C . ASP A 1 289 ? 20.088 -5.358 -34.160 1.00 81.44 289 ASP A C 1
ATOM 2334 O O . ASP A 1 289 ? 20.005 -6.486 -34.648 1.00 81.44 289 ASP A O 1
ATOM 2338 N N . GLN A 1 290 ? 20.358 -5.168 -32.866 1.00 85.62 290 GLN A N 1
ATOM 2339 C CA . GLN A 1 290 ? 20.511 -6.236 -31.883 1.00 85.62 290 GLN A CA 1
ATOM 2340 C C . GLN A 1 290 ? 19.844 -5.850 -30.567 1.00 85.62 290 GLN A C 1
ATOM 2342 O O . GLN A 1 290 ? 19.767 -4.675 -30.205 1.00 85.62 290 GLN A O 1
ATOM 2347 N N . ILE A 1 291 ? 19.397 -6.860 -29.822 1.00 90.38 291 ILE A N 1
ATOM 2348 C CA . ILE A 1 291 ? 18.787 -6.641 -28.514 1.00 90.38 291 ILE A CA 1
ATOM 2349 C C . ILE A 1 291 ? 19.865 -6.183 -27.545 1.00 90.38 291 ILE A C 1
ATOM 2351 O O . ILE A 1 291 ? 20.842 -6.891 -27.284 1.00 90.38 291 ILE A O 1
ATOM 2355 N N . SER A 1 292 ? 19.650 -4.998 -26.991 1.00 93.56 292 SER A N 1
ATOM 2356 C CA . SER A 1 292 ? 20.517 -4.421 -25.977 1.00 93.56 292 SER A CA 1
ATOM 2357 C C . SER A 1 292 ? 20.261 -5.071 -24.622 1.00 93.56 292 SER A C 1
ATOM 2359 O O . SER A 1 292 ? 19.239 -4.819 -23.985 1.00 93.56 292 SER A O 1
ATOM 2361 N N . TRP A 1 293 ? 21.211 -5.874 -24.158 1.00 96.38 293 TRP A N 1
ATOM 2362 C CA . TRP A 1 293 ? 21.193 -6.499 -22.842 1.00 96.38 293 TRP A CA 1
ATOM 2363 C C . TRP A 1 293 ? 22.037 -5.693 -21.861 1.00 96.38 293 TRP A C 1
ATOM 2365 O O . TRP A 1 293 ? 23.264 -5.677 -21.951 1.00 96.38 293 TRP A O 1
ATOM 2375 N N . ILE A 1 294 ? 21.381 -4.996 -20.940 1.00 96.38 294 ILE A N 1
ATOM 2376 C CA . ILE A 1 294 ? 21.986 -4.014 -20.044 1.00 96.38 294 ILE A CA 1
ATOM 2377 C C . ILE A 1 294 ? 22.124 -4.629 -18.652 1.00 96.38 294 ILE A C 1
ATOM 2379 O O . ILE A 1 294 ? 21.131 -4.842 -17.964 1.00 96.38 294 ILE A O 1
ATOM 2383 N N . PHE A 1 295 ? 23.356 -4.882 -18.213 1.00 97.06 295 PHE A N 1
ATOM 2384 C CA . PHE A 1 295 ? 23.643 -5.435 -16.888 1.00 97.06 295 PHE A CA 1
ATOM 2385 C C . PHE A 1 295 ? 23.614 -4.331 -15.822 1.00 97.06 295 PHE A C 1
ATOM 2387 O O . PHE A 1 295 ? 24.593 -3.613 -15.597 1.00 97.06 295 PHE A O 1
ATOM 2394 N N . CYS A 1 296 ? 22.469 -4.183 -15.159 1.00 96.50 296 CYS A N 1
ATOM 2395 C CA . CYS A 1 296 ? 22.184 -3.132 -14.184 1.00 96.50 296 CYS A CA 1
ATOM 2396 C C . CYS A 1 296 ? 22.950 -3.303 -12.875 1.00 96.50 296 CYS A C 1
ATOM 2398 O O . CYS A 1 296 ? 23.318 -2.315 -12.241 1.00 96.50 296 CYS A O 1
ATOM 2400 N N . ASN A 1 297 ? 23.209 -4.540 -12.451 1.00 95.56 297 ASN A N 1
ATOM 2401 C CA . ASN A 1 297 ? 23.999 -4.814 -11.252 1.00 95.56 297 ASN A CA 1
ATOM 2402 C C . ASN A 1 297 ? 25.403 -5.333 -11.581 1.00 95.56 297 ASN A C 1
ATOM 2404 O O . ASN A 1 297 ? 25.971 -6.100 -10.818 1.00 95.56 297 ASN A O 1
ATOM 2408 N N . GLY A 1 298 ? 25.985 -4.910 -12.705 1.00 94.12 298 GLY A N 1
ATOM 2409 C CA . GLY A 1 298 ? 27.303 -5.399 -13.107 1.00 94.12 298 GLY A CA 1
ATOM 2410 C C . GLY A 1 298 ? 27.303 -6.896 -13.432 1.00 94.12 298 GLY A C 1
ATOM 2411 O O . GLY A 1 298 ? 26.250 -7.494 -13.653 1.00 94.12 298 GLY A O 1
ATOM 2412 N N . ARG A 1 299 ? 28.496 -7.491 -13.494 1.00 95.50 299 ARG A N 1
ATOM 2413 C CA . ARG A 1 299 ? 28.690 -8.902 -13.861 1.00 95.50 299 ARG A CA 1
ATOM 2414 C C . ARG A 1 299 ? 29.791 -9.547 -13.034 1.00 95.50 299 ARG A C 1
ATOM 2416 O O . ARG A 1 299 ? 30.874 -8.983 -12.926 1.00 95.50 299 ARG A O 1
ATOM 2423 N N . ASN A 1 300 ? 29.543 -10.754 -12.528 1.00 93.75 300 ASN A N 1
ATOM 2424 C CA . ASN A 1 300 ? 30.556 -11.519 -11.791 1.00 93.75 300 ASN A CA 1
ATOM 2425 C C . ASN A 1 300 ? 31.683 -12.033 -12.702 1.00 93.75 300 ASN A C 1
ATOM 2427 O O . ASN A 1 300 ? 32.835 -12.114 -12.286 1.00 93.75 300 ASN A O 1
ATOM 2431 N N . ASP A 1 301 ? 31.370 -12.367 -13.955 1.00 94.69 301 ASP A N 1
ATOM 2432 C CA . ASP A 1 301 ? 32.337 -12.900 -14.923 1.00 94.69 301 ASP A CA 1
ATOM 2433 C C . ASP A 1 301 ? 33.161 -11.815 -15.634 1.00 94.69 301 ASP A C 1
ATOM 2435 O O . ASP A 1 301 ? 34.116 -12.113 -16.357 1.00 94.69 301 ASP A O 1
ATOM 2439 N N . PHE A 1 302 ? 32.798 -10.545 -15.451 1.00 93.62 302 PHE A N 1
ATOM 2440 C CA . PHE A 1 302 ? 33.437 -9.428 -16.125 1.00 93.62 302 PHE A CA 1
ATOM 2441 C C . PHE A 1 302 ? 34.608 -8.884 -15.305 1.00 93.62 302 PHE A C 1
ATOM 2443 O O . PHE A 1 302 ? 34.436 -8.362 -14.211 1.00 93.62 302 PHE A O 1
ATOM 2450 N N . LYS A 1 303 ? 35.817 -8.946 -15.873 1.00 89.38 303 LYS A N 1
ATOM 2451 C CA . LYS A 1 303 ? 37.054 -8.467 -15.226 1.00 89.38 303 LYS A CA 1
ATOM 2452 C C . LYS A 1 303 ? 37.263 -6.945 -15.300 1.00 89.38 303 LYS A C 1
ATOM 2454 O O . LYS A 1 303 ? 38.311 -6.460 -14.886 1.00 89.38 303 LYS A O 1
ATOM 2459 N N . GLY A 1 304 ? 36.327 -6.203 -15.893 1.00 88.75 304 GLY A N 1
ATOM 2460 C CA . GLY A 1 304 ? 36.388 -4.743 -15.962 1.00 88.75 304 GLY A CA 1
ATOM 2461 C C . GLY A 1 304 ? 35.779 -4.068 -14.730 1.00 88.75 304 GLY A C 1
ATOM 2462 O O . GLY A 1 304 ? 35.384 -4.720 -13.769 1.00 88.75 304 GLY A O 1
ATOM 2463 N N . ASN A 1 305 ? 35.678 -2.739 -14.768 1.00 87.31 305 ASN A N 1
ATOM 2464 C CA . ASN A 1 305 ? 35.252 -1.929 -13.623 1.00 87.31 305 ASN A CA 1
ATOM 2465 C C . ASN A 1 305 ? 33.720 -1.839 -13.464 1.00 87.31 305 ASN A C 1
ATOM 2467 O O . ASN A 1 305 ? 33.169 -0.753 -13.309 1.00 87.31 305 ASN A O 1
ATOM 2471 N N . GLU A 1 306 ? 33.030 -2.976 -13.543 1.00 90.75 306 GLU A N 1
ATOM 2472 C CA . GLU A 1 306 ? 31.576 -3.074 -13.339 1.00 90.75 306 GLU A CA 1
ATOM 2473 C C . GLU A 1 306 ? 31.212 -4.260 -12.423 1.00 90.75 306 GLU A C 1
ATOM 2475 O O . GLU A 1 306 ? 30.451 -5.150 -12.826 1.0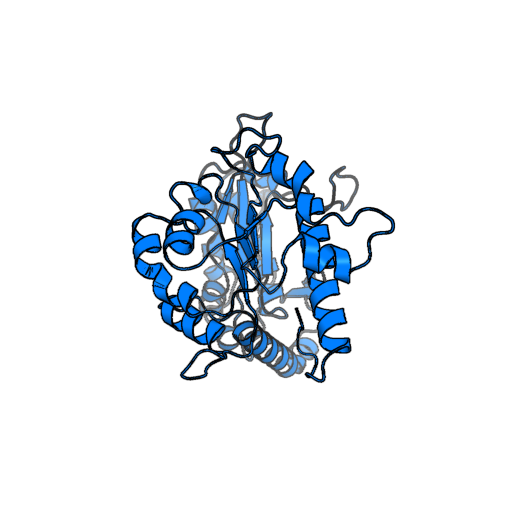0 90.75 306 GLU A O 1
ATOM 2480 N N . PRO A 1 307 ? 31.755 -4.318 -11.188 1.00 92.69 307 PRO A N 1
ATOM 2481 C CA . PRO A 1 307 ? 31.406 -5.374 -10.253 1.00 92.69 307 PRO A CA 1
ATOM 2482 C C . PRO A 1 307 ? 29.964 -5.208 -9.734 1.00 92.69 307 PRO A C 1
ATOM 2484 O O . PRO A 1 307 ? 29.418 -4.089 -9.686 1.00 92.69 307 PRO A O 1
ATOM 2487 N N . PRO A 1 308 ? 29.336 -6.310 -9.303 1.00 93.75 308 PRO A N 1
ATOM 2488 C CA . PRO A 1 308 ? 28.083 -6.254 -8.565 1.00 93.75 308 PRO A CA 1
ATOM 2489 C C . PRO A 1 308 ? 28.246 -5.618 -7.192 1.00 93.75 308 PRO A C 1
ATOM 2491 O O . PRO A 1 308 ? 29.326 -5.639 -6.603 1.00 93.75 308 PRO A O 1
ATOM 2494 N N . CYS A 1 309 ? 27.162 -5.042 -6.678 1.00 93.00 309 CYS A N 1
ATOM 2495 C CA . CYS A 1 309 ? 27.138 -4.452 -5.345 1.00 93.00 309 CYS A CA 1
ATOM 2496 C C . CYS A 1 309 ? 25.836 -4.771 -4.603 1.00 93.00 309 CYS A C 1
ATOM 2498 O O . CYS A 1 309 ? 24.852 -5.225 -5.194 1.00 93.00 309 CYS A O 1
ATOM 2500 N N . ASP A 1 310 ? 25.857 -4.558 -3.286 1.00 92.94 310 ASP A N 1
ATOM 2501 C CA . ASP A 1 310 ? 24.675 -4.665 -2.438 1.00 92.94 310 ASP A CA 1
ATOM 2502 C C . ASP A 1 310 ? 23.665 -3.550 -2.745 1.00 92.94 310 ASP A C 1
ATOM 2504 O O . ASP A 1 310 ? 24.002 -2.508 -3.314 1.00 92.94 310 ASP A O 1
ATOM 2508 N N . GLU A 1 311 ? 22.418 -3.749 -2.324 1.00 90.62 311 GLU A N 1
ATOM 2509 C CA . GLU A 1 311 ? 21.310 -2.837 -2.608 1.00 90.62 311 GLU A CA 1
ATOM 2510 C C . GLU A 1 311 ? 21.579 -1.395 -2.150 1.00 90.62 311 GLU A C 1
ATOM 2512 O O . GLU A 1 311 ? 21.323 -0.452 -2.903 1.00 90.62 311 GLU A O 1
ATOM 2517 N N . LYS A 1 312 ? 22.150 -1.191 -0.952 1.00 91.88 312 LYS A N 1
ATOM 2518 C CA . LYS A 1 312 ? 22.404 0.161 -0.423 1.00 91.88 312 LYS A CA 1
ATOM 2519 C C . LYS A 1 312 ? 23.434 0.884 -1.282 1.00 91.88 312 LYS A C 1
ATOM 2521 O O . LYS A 1 312 ? 23.260 2.063 -1.602 1.00 91.88 312 LYS A O 1
ATOM 2526 N N . THR A 1 313 ? 24.496 0.186 -1.672 1.00 93.25 313 THR A N 1
ATOM 2527 C CA . THR A 1 313 ? 25.520 0.725 -2.572 1.00 93.25 313 THR A CA 1
ATOM 2528 C C . THR A 1 313 ? 24.954 0.973 -3.970 1.00 93.25 313 THR A C 1
ATOM 2530 O O . THR A 1 313 ? 25.210 2.031 -4.553 1.00 93.25 313 THR A O 1
ATOM 2533 N N . TRP A 1 314 ? 24.136 0.057 -4.493 1.00 94.38 314 TRP A N 1
ATOM 2534 C CA . TRP A 1 314 ? 23.486 0.185 -5.799 1.00 94.38 314 TRP A CA 1
ATOM 2535 C C . TRP A 1 314 ? 22.593 1.428 -5.863 1.00 94.38 314 TRP A C 1
ATOM 2537 O O . TRP A 1 314 ? 22.729 2.251 -6.769 1.00 94.38 314 TRP A O 1
ATOM 2547 N N . VAL A 1 315 ? 21.743 1.637 -4.854 1.00 91.19 315 VAL A N 1
ATOM 2548 C CA . VAL A 1 315 ? 20.854 2.807 -4.776 1.00 91.19 315 VAL A CA 1
ATOM 2549 C C . VAL A 1 315 ? 21.645 4.117 -4.764 1.00 91.19 315 VAL A C 1
ATOM 2551 O O . VAL A 1 315 ? 21.239 5.077 -5.417 1.00 91.19 315 VAL A O 1
ATOM 2554 N N . LYS A 1 316 ? 22.788 4.164 -4.069 1.00 91.31 316 LYS A N 1
ATOM 2555 C CA . LYS A 1 316 ? 23.636 5.365 -3.993 1.00 91.31 316 LYS A CA 1
ATOM 2556 C C . LYS A 1 316 ? 24.392 5.659 -5.290 1.00 91.31 316 LYS A C 1
ATOM 2558 O O . LYS A 1 316 ? 24.579 6.823 -5.626 1.00 91.31 316 LYS A O 1
ATOM 2563 N N . THR A 1 317 ? 24.852 4.626 -5.993 1.00 89.38 317 THR A N 1
ATOM 2564 C CA . THR A 1 317 ? 25.834 4.776 -7.085 1.00 89.38 317 THR A CA 1
ATOM 2565 C C . THR A 1 317 ? 25.260 4.550 -8.481 1.00 89.38 317 THR A C 1
ATOM 2567 O O . THR A 1 317 ? 25.731 5.155 -9.442 1.00 89.38 317 THR A O 1
ATOM 2570 N N . LYS A 1 318 ? 24.232 3.705 -8.607 1.00 90.69 318 LYS A N 1
ATOM 2571 C CA . LYS A 1 318 ? 23.702 3.217 -9.888 1.00 90.69 318 LYS A CA 1
ATOM 2572 C C . LYS A 1 318 ? 22.272 3.679 -10.188 1.00 90.69 318 LYS A C 1
ATOM 2574 O O . LYS A 1 318 ? 21.912 3.767 -11.358 1.00 90.69 318 LYS A O 1
ATOM 2579 N N . ARG A 1 319 ? 21.480 4.082 -9.183 1.00 90.62 319 ARG A N 1
ATOM 2580 C CA . ARG A 1 319 ? 20.093 4.564 -9.381 1.00 90.62 319 ARG A CA 1
ATOM 2581 C C . ARG A 1 319 ? 19.988 5.731 -10.366 1.00 90.62 319 ARG A C 1
ATOM 2583 O O . ARG A 1 319 ? 19.131 5.710 -11.246 1.00 90.62 319 ARG A O 1
ATOM 2590 N N . THR A 1 320 ? 20.836 6.747 -10.216 1.00 88.12 320 THR A N 1
ATOM 2591 C CA . THR A 1 320 ? 20.831 7.912 -11.117 1.00 88.12 320 THR A CA 1
ATOM 2592 C C . THR A 1 320 ? 21.228 7.507 -12.533 1.00 88.12 320 THR A C 1
ATOM 2594 O O . THR A 1 320 ? 20.582 7.923 -13.482 1.00 88.12 320 THR A O 1
ATOM 2597 N N . LEU A 1 321 ? 22.202 6.602 -12.674 1.00 88.75 321 LEU A N 1
ATOM 2598 C CA . LEU A 1 321 ? 22.631 6.085 -13.976 1.00 88.75 321 LEU A CA 1
ATOM 2599 C C . LEU A 1 321 ? 21.514 5.334 -14.698 1.00 88.75 321 LEU A C 1
ATOM 2601 O O . LEU A 1 321 ? 21.339 5.515 -15.899 1.00 88.75 321 LEU A O 1
ATOM 2605 N N . LEU A 1 322 ? 20.749 4.513 -13.970 1.00 91.38 322 LEU A N 1
ATOM 2606 C CA . LEU A 1 322 ? 19.580 3.845 -14.533 1.00 91.38 322 LEU A CA 1
ATOM 2607 C C . LEU A 1 322 ? 18.555 4.874 -15.015 1.00 91.38 322 LEU A C 1
ATOM 2609 O O . LEU A 1 322 ? 18.051 4.757 -16.127 1.00 91.38 322 LEU A O 1
ATOM 2613 N N . LYS A 1 323 ? 18.264 5.887 -14.189 1.00 88.75 323 LYS A N 1
ATOM 2614 C CA . LYS A 1 323 ? 17.327 6.957 -14.545 1.00 88.75 323 LYS A CA 1
ATOM 2615 C C . LYS A 1 323 ? 17.768 7.677 -15.821 1.00 88.75 323 LYS A C 1
ATOM 2617 O O . LYS A 1 323 ? 16.947 7.847 -16.717 1.00 88.75 323 LYS A O 1
ATOM 2622 N N . ASP A 1 324 ? 19.039 8.053 -15.914 1.00 85.94 324 ASP A N 1
ATOM 2623 C CA . ASP A 1 324 ? 19.592 8.740 -17.083 1.00 85.94 324 ASP A CA 1
ATOM 2624 C C . ASP A 1 324 ? 19.530 7.844 -18.329 1.00 85.94 324 ASP A C 1
ATOM 2626 O O . ASP A 1 324 ? 19.038 8.267 -19.372 1.00 85.94 324 ASP A O 1
ATOM 2630 N N . CYS A 1 325 ? 19.915 6.570 -18.196 1.00 86.81 325 CYS A N 1
ATOM 2631 C CA . CYS A 1 325 ? 19.828 5.582 -19.271 1.00 86.81 325 CYS A CA 1
ATOM 2632 C C . CYS A 1 325 ? 18.390 5.426 -19.796 1.00 86.81 325 CYS A C 1
ATOM 2634 O O . CYS A 1 325 ? 18.177 5.434 -21.006 1.00 86.81 325 CYS A O 1
ATOM 2636 N N . VAL A 1 326 ? 17.394 5.338 -18.907 1.00 86.00 326 VAL A N 1
ATOM 2637 C CA . VAL A 1 326 ? 15.976 5.252 -19.295 1.00 86.00 326 VAL A CA 1
ATOM 2638 C C . VAL A 1 326 ? 15.513 6.526 -20.003 1.00 86.00 326 VAL A C 1
ATOM 2640 O O . VAL A 1 326 ? 14.844 6.431 -21.031 1.00 86.00 326 VAL A O 1
ATOM 2643 N N . ILE A 1 327 ? 15.880 7.706 -19.494 1.00 83.00 327 ILE A N 1
ATOM 2644 C CA . ILE A 1 327 ? 15.534 8.995 -20.115 1.00 83.00 327 ILE A CA 1
ATOM 2645 C C . ILE A 1 327 ? 16.112 9.083 -21.529 1.00 83.00 327 ILE A C 1
ATOM 2647 O O . ILE A 1 327 ? 15.409 9.478 -22.460 1.00 83.00 327 ILE A O 1
ATOM 2651 N N . ASP A 1 328 ? 17.372 8.700 -21.709 1.00 79.12 328 ASP A N 1
ATOM 2652 C CA . ASP A 1 328 ? 18.016 8.757 -23.016 1.00 79.12 328 ASP A CA 1
ATOM 2653 C C . ASP A 1 328 ? 17.406 7.731 -23.980 1.00 79.12 328 ASP A C 1
ATOM 2655 O O . ASP A 1 328 ? 17.087 8.085 -25.115 1.00 79.12 328 ASP A O 1
ATOM 2659 N N . LEU A 1 329 ? 17.093 6.513 -23.516 1.00 79.62 329 LEU A N 1
ATOM 2660 C CA . LEU A 1 329 ? 16.327 5.538 -24.301 1.00 79.62 329 LEU A CA 1
ATOM 2661 C C . LEU A 1 329 ? 14.958 6.066 -24.747 1.00 79.62 329 LEU A C 1
ATOM 2663 O O . LEU A 1 329 ? 14.590 5.914 -25.913 1.00 79.62 329 LEU A O 1
ATOM 2667 N N . GLN A 1 330 ? 14.217 6.733 -23.860 1.00 76.56 330 GLN A N 1
ATOM 2668 C CA . GLN A 1 330 ? 12.931 7.351 -24.201 1.00 76.56 330 GLN A CA 1
ATOM 2669 C C . GLN A 1 330 ? 13.078 8.469 -25.241 1.00 76.56 330 GLN A C 1
ATOM 2671 O O . GLN A 1 330 ? 12.256 8.577 -26.158 1.00 76.56 330 GLN A O 1
ATOM 2676 N N . ARG A 1 331 ? 14.131 9.288 -25.136 1.00 72.75 331 ARG A N 1
ATOM 2677 C CA . ARG A 1 331 ? 14.443 10.319 -26.136 1.00 72.75 331 ARG A CA 1
ATOM 2678 C C . ARG A 1 331 ? 14.699 9.703 -27.512 1.00 72.75 331 ARG A C 1
ATOM 2680 O O . ARG A 1 331 ? 14.164 10.229 -28.487 1.00 72.75 331 ARG A O 1
ATOM 2687 N N . TYR A 1 332 ? 15.421 8.581 -27.594 1.00 71.88 332 TYR A N 1
ATOM 2688 C CA . TYR A 1 332 ? 15.658 7.873 -28.861 1.00 71.88 332 TYR A CA 1
ATOM 2689 C C . TYR A 1 332 ? 14.360 7.392 -29.504 1.00 71.88 332 TYR A C 1
ATOM 2691 O O . TYR A 1 332 ? 14.095 7.702 -30.666 1.00 71.88 332 TYR A O 1
ATOM 2699 N N . PHE A 1 333 ? 13.505 6.709 -28.738 1.00 69.88 333 PHE A N 1
ATOM 2700 C CA . PHE A 1 333 ? 12.205 6.259 -29.241 1.00 69.88 333 PHE A CA 1
ATOM 2701 C C . PHE A 1 333 ? 11.344 7.414 -29.753 1.00 69.88 333 PHE A C 1
ATOM 2703 O O . PHE A 1 333 ? 10.726 7.308 -30.811 1.00 69.88 333 PHE A O 1
ATOM 2710 N N . THR A 1 334 ? 11.330 8.534 -29.029 1.00 67.62 334 THR A N 1
ATOM 2711 C CA . THR A 1 334 ? 10.527 9.703 -29.399 1.00 67.62 334 THR A CA 1
ATOM 2712 C C . THR A 1 334 ? 11.033 10.346 -30.691 1.00 67.62 334 THR A C 1
ATOM 2714 O O . THR A 1 334 ? 10.241 10.643 -31.579 1.00 67.62 334 THR A O 1
ATOM 2717 N N . GLN A 1 335 ? 12.346 10.534 -30.841 1.00 64.62 335 GLN A N 1
ATOM 2718 C CA . GLN A 1 335 ? 12.913 11.154 -32.044 1.00 64.62 335 GLN A CA 1
ATOM 2719 C C . GLN A 1 335 ? 12.846 10.257 -33.284 1.00 64.62 335 GLN A C 1
ATOM 2721 O O . GLN A 1 335 ? 12.635 10.753 -34.393 1.00 64.62 335 GLN A O 1
ATOM 2726 N N . ARG A 1 336 ? 12.962 8.937 -33.115 1.00 63.53 336 ARG A N 1
ATOM 2727 C CA . ARG A 1 336 ? 12.741 7.986 -34.207 1.00 63.53 336 ARG A CA 1
ATOM 2728 C C . ARG A 1 336 ? 11.284 8.006 -34.678 1.00 63.53 336 ARG A C 1
ATOM 2730 O O . ARG A 1 336 ? 11.045 8.143 -35.869 1.00 63.53 336 ARG A O 1
ATOM 2737 N N . ASN A 1 337 ? 10.318 8.005 -33.759 1.00 55.38 337 ASN A N 1
ATOM 2738 C CA . ASN A 1 337 ? 8.894 8.118 -34.107 1.00 55.38 337 ASN A CA 1
ATOM 2739 C C . ASN A 1 337 ? 8.518 9.479 -34.724 1.00 55.38 337 ASN A C 1
ATOM 2741 O O . ASN A 1 337 ? 7.535 9.569 -35.442 1.00 55.38 337 ASN A O 1
ATOM 2745 N N . LEU A 1 338 ? 9.302 10.536 -34.488 1.00 48.53 338 LEU A N 1
ATOM 2746 C CA . LEU A 1 338 ? 9.146 11.825 -35.177 1.00 48.53 338 LEU A CA 1
ATOM 2747 C C . LEU A 1 338 ? 9.757 11.837 -36.590 1.00 48.53 338 LEU A C 1
ATOM 2749 O O . LEU A 1 338 ? 9.473 12.749 -37.361 1.00 48.53 338 LEU A O 1
ATOM 2753 N N . SER A 1 339 ? 10.608 10.864 -36.932 1.00 49.56 339 SER A N 1
ATOM 2754 C CA . SER A 1 339 ? 11.281 10.764 -38.239 1.00 49.56 339 SER A CA 1
ATOM 2755 C C . SER A 1 339 ? 10.729 9.654 -39.144 1.00 49.56 339 SER A C 1
ATOM 2757 O O . SER A 1 339 ? 11.135 9.555 -40.300 1.00 49.56 339 SER A O 1
ATOM 2759 N N . SER A 1 340 ? 9.774 8.861 -38.655 1.00 47.28 340 SER A N 1
ATOM 2760 C CA . SER A 1 340 ? 9.027 7.850 -39.408 1.00 47.28 340 SER A CA 1
ATOM 2761 C C . SER A 1 340 ? 7.533 7.995 -39.116 1.00 47.28 340 SER A C 1
ATOM 2763 O O . SER A 1 340 ? 7.179 8.051 -37.944 1.00 47.28 340 SER A O 1
ATOM 2765 N N . ASP A 1 341 ? 6.680 8.021 -40.148 1.00 35.97 341 ASP A N 1
ATOM 2766 C CA . ASP A 1 341 ? 5.211 8.154 -40.074 1.00 35.97 341 ASP A CA 1
ATOM 2767 C C . ASP A 1 341 ? 4.522 7.020 -39.274 1.00 35.97 341 ASP A C 1
ATOM 2769 O O . ASP A 1 341 ? 3.850 6.160 -39.841 1.00 35.97 341 ASP A O 1
ATOM 2773 N N . PHE A 1 342 ? 4.662 6.996 -37.946 1.00 36.06 342 PHE A N 1
ATOM 2774 C CA . PHE A 1 342 ? 3.908 6.108 -37.055 1.00 36.06 342 PHE A CA 1
ATOM 2775 C C . PHE A 1 342 ? 3.402 6.861 -35.812 1.00 36.06 342 PHE A C 1
ATOM 2777 O O . PHE A 1 342 ? 4.113 7.703 -35.259 1.00 36.06 342 PHE A O 1
ATOM 2784 N N . PRO A 1 343 ? 2.160 6.591 -35.362 1.00 31.77 343 PRO A N 1
ATOM 2785 C CA . PRO A 1 343 ? 1.489 7.412 -34.364 1.00 31.77 343 PRO A CA 1
ATOM 2786 C C . PRO A 1 343 ? 2.082 7.237 -32.953 1.00 31.77 343 PRO A C 1
ATOM 2788 O O . PRO A 1 343 ? 2.493 6.137 -32.572 1.00 31.77 343 PRO A O 1
ATOM 2791 N N . PRO A 1 344 ? 2.091 8.310 -32.140 1.00 37.16 344 PRO A N 1
ATOM 2792 C CA . PRO A 1 344 ? 2.732 8.324 -30.835 1.00 37.16 344 PRO A CA 1
ATOM 2793 C C . PRO A 1 344 ? 1.834 7.668 -29.783 1.00 37.16 344 PRO A C 1
ATOM 2795 O O . PRO A 1 344 ? 0.831 8.246 -29.375 1.00 37.16 344 PRO A O 1
ATOM 2798 N N . TYR A 1 345 ? 2.217 6.496 -29.275 1.00 36.50 345 TYR A N 1
ATOM 2799 C CA . TYR A 1 345 ? 1.631 5.959 -28.044 1.00 36.50 345 TYR A CA 1
ATOM 2800 C C . TYR A 1 345 ? 2.712 5.378 -27.135 1.00 36.50 345 TYR A C 1
ATOM 2802 O O . TYR A 1 345 ? 3.077 4.210 -27.231 1.00 36.50 345 TYR A O 1
ATOM 2810 N N . LEU A 1 346 ? 3.190 6.217 -26.220 1.00 33.31 346 LEU A N 1
ATOM 2811 C CA . LEU A 1 346 ? 3.877 5.824 -24.993 1.00 33.31 346 LEU A CA 1
ATOM 2812 C C . LEU A 1 346 ? 3.404 6.782 -23.895 1.00 33.31 346 LEU A C 1
ATOM 2814 O O . LEU A 1 346 ? 3.947 7.867 -23.713 1.00 33.31 346 LEU A O 1
ATOM 2818 N N . THR A 1 347 ? 2.339 6.396 -23.199 1.00 27.77 347 THR A N 1
ATOM 2819 C CA . THR A 1 347 ? 1.997 6.936 -21.879 1.00 27.77 347 THR A CA 1
ATOM 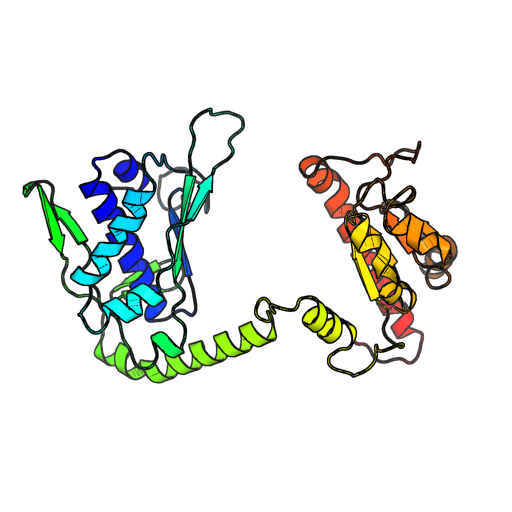2820 C C . THR A 1 347 ? 2.543 5.972 -20.833 1.00 27.77 347 THR A C 1
ATOM 2822 O O . THR A 1 347 ? 2.213 4.785 -20.883 1.00 27.77 347 THR A O 1
ATOM 2825 N N . CYS A 1 348 ? 3.409 6.482 -19.953 1.00 30.64 348 CYS A N 1
ATOM 2826 C CA . CYS A 1 348 ? 3.848 5.807 -18.730 1.00 30.64 348 CYS A CA 1
ATOM 2827 C C . CYS A 1 348 ? 2.692 5.561 -17.761 1.00 30.64 348 CYS A C 1
ATOM 2829 O O . CYS A 1 348 ? 1.752 6.391 -17.746 1.00 30.64 348 CYS A O 1
#